Protein AF-A0A517MDW9-F1 (afdb_monomer)

pLDDT: mean 75.58, std 24.51, range [26.19, 98.44]

InterPro domains:
  IPR008651 Uncharacterised protein family HicB [PF05534] (135-167)

Solvent-accessible surface area (backbone atoms only — not comparable to full-atom values): 14292 Å² total; per-residue (Å²): 142,85,87,87,84,87,88,83,87,86,81,86,87,81,94,82,83,90,78,88,84,89,80,85,86,87,86,84,90,79,84,85,79,77,72,81,80,74,80,83,79,74,84,71,84,74,84,91,70,79,82,80,79,79,91,62,54,76,71,57,41,44,54,47,50,49,55,52,49,54,56,47,55,76,75,44,58,48,40,67,58,50,40,43,52,41,72,26,88,89,3,53,50,38,72,72,30,72,50,71,65,55,36,55,55,45,66,73,34,72,53,42,54,50,50,52,50,52,51,52,52,31,52,73,64,39,85,70,70,63,67,80,76,46,84,82,81,88,83,88,80,91,70,59,69,70,59,53,53,50,46,52,51,53,16,55,78,69,74,48,50,59,68,60,46,49,52,57,58,69,71,48,86,76,62,70,90,79,54,80,83,78,91,70,80,85,82,77,73,76,84,71,90,78,76,86,80,86,75,85,76,89,72,86,84,84,88,134

Radius of gyration: 25.8 Å; Cα contacts (8 Å, |Δi|>4): 111; chains: 1; bounding box: 71×68×55 Å

Secondary structure (DSSP, 8-state):
--------------------------------TTSTTSSS-S------PPPPPTT--HHHHHHHHHHHHHHHHHH-S-HHHHHHHHHSTTSHHHHH--SHHHHHHHHTSHHHHHHHHHHHHHHHH--S-GGGTS----------HHHHHHHHHHHHHTTS-HHHHHHHHHTSPPPGGGSPPP-SS---PPPPPPPPP-----------

Mean predicted aligned error: 15.03 Å

Structure (mmCIF, N/CA/C/O backbone):
data_AF-A0A517MDW9-F1
#
_entry.id   AF-A0A517MDW9-F1
#
loop_
_atom_site.group_PDB
_atom_site.id
_atom_site.type_symbol
_atom_site.label_atom_id
_atom_site.label_alt_id
_atom_site.label_comp_id
_atom_site.label_asym_id
_atom_site.label_entity_id
_atom_site.label_seq_id
_atom_site.pdbx_PDB_ins_code
_atom_site.Cartn_x
_atom_site.Cartn_y
_atom_site.Cartn_z
_atom_site.occupancy
_atom_site.B_iso_or_equiv
_atom_site.auth_seq_id
_atom_site.auth_comp_id
_atom_site.auth_asym_id
_atom_site.auth_atom_id
_atom_site.pdbx_PDB_model_num
ATOM 1 N N . MET A 1 1 ? 49.980 28.018 -28.483 1.00 44.97 1 MET A N 1
ATOM 2 C CA . MET A 1 1 ? 49.738 26.861 -29.371 1.00 44.97 1 MET A CA 1
ATOM 3 C C . MET A 1 1 ? 50.115 25.618 -28.592 1.00 44.97 1 MET A C 1
ATOM 5 O O . MET A 1 1 ? 51.294 25.433 -28.341 1.00 44.97 1 MET A O 1
ATOM 9 N N . ASN A 1 2 ? 49.136 24.857 -28.107 1.00 39.25 2 ASN A N 1
ATOM 10 C CA . ASN A 1 2 ? 49.394 23.623 -27.369 1.00 39.25 2 ASN A CA 1
ATOM 11 C C . ASN A 1 2 ? 48.279 22.626 -27.702 1.00 39.25 2 ASN A C 1
ATOM 13 O O . ASN A 1 2 ? 47.135 22.800 -27.290 1.00 39.25 2 ASN A O 1
ATOM 17 N N . THR A 1 3 ? 48.605 21.648 -28.535 1.00 48.16 3 THR A N 1
ATOM 18 C CA . THR A 1 3 ? 47.772 20.489 -28.870 1.00 48.16 3 THR A CA 1
ATOM 19 C C . THR A 1 3 ? 47.909 19.419 -27.794 1.00 48.16 3 THR A C 1
ATOM 21 O O . THR A 1 3 ? 49.016 19.183 -27.312 1.00 48.16 3 THR A O 1
ATOM 24 N N . PRO A 1 4 ? 46.828 18.676 -27.520 1.00 45.44 4 PRO A N 1
ATOM 25 C CA . PRO A 1 4 ? 46.991 17.236 -27.381 1.00 45.44 4 PRO A CA 1
ATOM 26 C C . PRO A 1 4 ? 45.968 16.469 -28.230 1.00 45.44 4 PRO A C 1
ATOM 28 O O . PRO A 1 4 ? 44.790 16.817 -28.298 1.00 45.44 4 PRO A O 1
ATOM 31 N N . GLN A 1 5 ? 46.441 15.403 -28.870 1.00 44.75 5 GLN A N 1
ATOM 32 C CA . GLN A 1 5 ? 45.618 14.337 -29.443 1.00 44.75 5 GLN A CA 1
ATOM 33 C C . GLN A 1 5 ? 4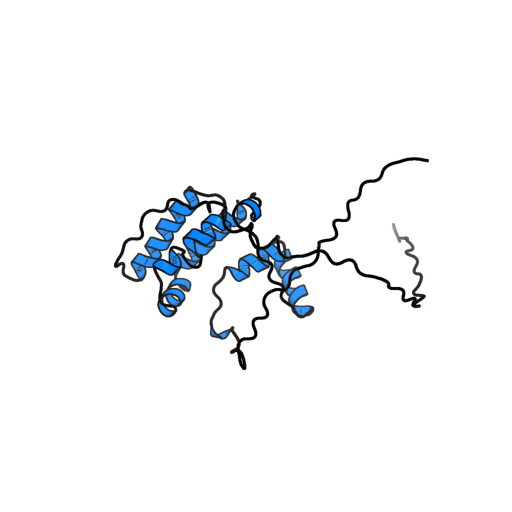5.958 13.004 -28.744 1.00 44.75 5 GLN A C 1
ATOM 35 O O . GLN A 1 5 ? 47.052 12.881 -28.186 1.00 44.75 5 GLN A O 1
ATOM 40 N N . PRO A 1 6 ? 45.020 12.038 -28.735 1.00 53.66 6 PRO A N 1
ATOM 41 C CA . PRO A 1 6 ? 44.995 10.875 -27.850 1.00 53.66 6 PRO A CA 1
ATOM 42 C C .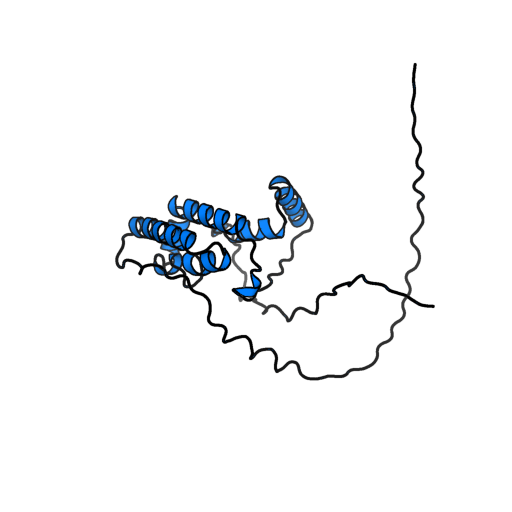 PRO A 1 6 ? 45.475 9.592 -28.548 1.00 53.66 6 PRO A C 1
ATOM 44 O O . PRO A 1 6 ? 45.576 9.545 -29.771 1.00 53.66 6 PRO A O 1
ATOM 47 N N . SER A 1 7 ? 45.700 8.511 -27.794 1.00 37.50 7 SER A N 1
ATOM 48 C CA . SER A 1 7 ? 45.603 7.148 -28.346 1.00 37.50 7 SER A CA 1
ATOM 49 C C . SER A 1 7 ? 45.542 6.059 -27.268 1.00 37.50 7 SER A C 1
ATOM 51 O O . SER A 1 7 ? 46.479 5.838 -26.509 1.00 37.50 7 SER A O 1
ATOM 53 N N . THR A 1 8 ? 44.431 5.325 -27.268 1.00 45.06 8 THR A N 1
ATOM 54 C CA . THR A 1 8 ? 44.359 3.900 -26.926 1.00 45.06 8 THR A CA 1
ATOM 55 C C . THR A 1 8 ? 43.866 3.164 -28.175 1.00 45.06 8 THR A C 1
ATOM 57 O O . THR A 1 8 ? 42.987 3.687 -28.865 1.00 45.06 8 THR A O 1
ATOM 60 N N . PRO A 1 9 ? 44.369 1.959 -28.489 1.00 40.62 9 PRO A N 1
ATOM 61 C CA . PRO A 1 9 ? 43.697 1.077 -29.430 1.00 40.62 9 PRO A CA 1
ATOM 62 C C . PRO A 1 9 ? 43.003 -0.076 -28.695 1.00 40.62 9 PRO A C 1
ATOM 64 O O . PRO A 1 9 ? 43.632 -0.890 -28.022 1.00 40.62 9 PRO A O 1
ATOM 67 N N . PHE A 1 10 ? 41.682 -0.140 -28.860 1.00 31.53 10 PHE A N 1
ATOM 68 C CA . PHE A 1 10 ? 40.845 -1.298 -28.561 1.00 31.53 10 PHE A CA 1
ATOM 69 C C . PHE A 1 10 ? 40.776 -2.154 -29.832 1.00 31.53 10 PHE A C 1
ATOM 71 O O . PHE A 1 10 ? 40.279 -1.690 -30.859 1.00 31.53 10 PHE A O 1
ATOM 78 N N . SER A 1 11 ? 41.317 -3.373 -29.787 1.00 33.25 11 SER A N 1
ATOM 79 C CA . SER A 1 11 ? 41.301 -4.296 -30.925 1.00 33.25 11 SER A CA 1
ATOM 80 C C . SER A 1 11 ? 40.081 -5.211 -30.856 1.00 33.25 11 SER A C 1
ATOM 82 O O . SER A 1 11 ? 39.869 -5.905 -29.864 1.00 33.25 11 SER A O 1
ATOM 84 N N . MET A 1 12 ? 39.305 -5.211 -31.942 1.00 35.91 12 MET A N 1
ATOM 85 C CA . MET A 1 12 ? 38.342 -6.258 -32.294 1.00 35.91 12 MET A CA 1
ATOM 86 C C . MET A 1 12 ? 39.033 -7.614 -32.468 1.00 35.91 12 MET A C 1
ATOM 88 O O . MET A 1 12 ? 40.215 -7.640 -32.807 1.00 35.91 12 MET A O 1
ATOM 92 N N . LEU A 1 13 ? 38.250 -8.689 -32.312 1.00 30.98 13 LEU A N 1
ATOM 93 C CA . LEU A 1 13 ? 38.204 -9.971 -33.053 1.00 30.98 13 LEU A CA 1
ATOM 94 C C . LEU A 1 13 ? 37.371 -10.946 -32.186 1.00 30.98 13 LEU A C 1
ATOM 96 O O . LEU A 1 13 ? 37.466 -10.887 -30.966 1.00 30.98 13 LEU A O 1
ATOM 100 N N . SER A 1 14 ? 36.572 -11.898 -32.655 1.00 30.25 14 SER A N 1
ATOM 101 C CA . SER A 1 14 ? 35.828 -12.174 -33.889 1.00 30.25 14 SER A CA 1
ATOM 102 C C . SER A 1 14 ? 34.884 -13.336 -33.532 1.00 30.25 14 SER A C 1
ATOM 104 O O . SER A 1 14 ? 35.199 -14.142 -32.659 1.00 30.25 14 SER A O 1
ATOM 106 N N . ALA A 1 15 ? 33.731 -13.427 -34.191 1.00 35.00 15 ALA A N 1
ATOM 107 C CA . ALA A 1 15 ? 32.778 -14.520 -34.020 1.00 35.00 15 ALA A CA 1
ATOM 108 C C . ALA A 1 15 ? 33.154 -15.737 -34.883 1.00 35.00 15 ALA A C 1
ATOM 110 O O . ALA A 1 15 ? 33.282 -15.595 -36.095 1.00 35.00 15 ALA A O 1
ATOM 111 N N . SER A 1 16 ? 33.283 -16.901 -34.243 1.00 28.39 16 SER A N 1
ATOM 112 C CA . SER A 1 16 ? 33.408 -18.261 -34.812 1.00 28.39 16 SER A CA 1
ATOM 113 C C . SER A 1 16 ? 33.654 -19.184 -33.601 1.00 28.39 16 SER A C 1
ATOM 115 O O . SER A 1 16 ? 34.474 -18.839 -32.761 1.00 28.39 16 SER A O 1
ATOM 117 N N . ASP A 1 17 ? 32.970 -20.289 -33.315 1.00 27.73 17 ASP A N 1
ATOM 118 C CA . ASP A 1 17 ? 32.182 -21.194 -34.134 1.00 27.73 17 ASP A CA 1
ATOM 119 C C . ASP A 1 17 ? 31.100 -21.890 -33.298 1.00 27.73 17 ASP A C 1
ATOM 121 O O . ASP A 1 17 ? 31.241 -22.149 -32.102 1.00 27.73 17 ASP A O 1
ATOM 125 N N . TYR A 1 18 ? 30.008 -22.212 -33.981 1.00 31.05 18 TYR A N 1
ATOM 126 C CA . TYR A 1 18 ? 28.880 -22.992 -33.500 1.00 31.05 18 TYR A CA 1
ATOM 127 C C . TYR A 1 18 ? 29.082 -24.437 -33.972 1.00 31.05 18 TYR A C 1
ATOM 129 O O . TYR A 1 18 ? 29.026 -24.680 -35.174 1.00 31.05 18 TYR A O 1
ATOM 137 N N . SER A 1 19 ? 29.280 -25.407 -33.073 1.00 30.80 19 SER A N 1
ATOM 138 C CA . SER A 1 19 ? 28.886 -26.794 -33.361 1.00 30.80 19 SER A CA 1
ATOM 139 C C . SER A 1 19 ? 28.763 -27.659 -32.104 1.00 30.80 19 SER A C 1
ATOM 141 O O . SER A 1 19 ? 29.733 -27.937 -31.407 1.00 30.80 19 SER A O 1
ATOM 143 N N . SER A 1 20 ? 27.515 -28.051 -31.849 1.00 33.81 20 SER A N 1
ATOM 144 C CA . SER A 1 20 ? 27.021 -29.356 -31.404 1.00 33.81 20 SER A CA 1
ATOM 145 C C . SER A 1 20 ? 28.008 -30.368 -30.817 1.00 33.81 20 SER A C 1
ATOM 147 O O . SER A 1 20 ? 28.854 -30.889 -31.534 1.00 33.81 20 SER A O 1
ATOM 149 N N . GLN A 1 21 ? 27.700 -30.859 -29.610 1.00 30.17 21 GLN A N 1
ATOM 150 C CA . GLN A 1 21 ? 27.562 -32.303 -29.401 1.00 30.17 21 GLN A CA 1
ATOM 151 C C . GLN A 1 21 ? 26.716 -32.634 -28.166 1.00 30.17 21 GLN A C 1
ATOM 153 O O . GLN A 1 21 ? 26.895 -32.112 -27.072 1.00 30.17 21 GLN A O 1
ATOM 158 N N . ASN A 1 22 ? 25.749 -33.507 -28.422 1.00 33.53 22 ASN A N 1
ATOM 159 C CA . ASN A 1 22 ? 24.726 -34.030 -27.536 1.00 33.53 22 ASN A CA 1
ATOM 160 C C . ASN A 1 22 ? 25.299 -35.216 -26.740 1.00 33.53 22 ASN A C 1
ATOM 162 O O . ASN A 1 22 ? 25.873 -36.118 -27.354 1.00 33.53 22 ASN A O 1
ATOM 166 N N . LYS A 1 23 ? 25.117 -35.265 -25.414 1.00 29.86 23 LYS A N 1
ATOM 167 C CA . LYS A 1 23 ? 25.240 -36.515 -24.640 1.00 29.86 23 LYS A CA 1
ATOM 168 C C . LYS A 1 23 ? 24.519 -36.410 -23.292 1.00 29.86 23 LYS A C 1
ATOM 170 O O . LYS A 1 23 ? 25.036 -35.838 -22.340 1.00 29.86 23 LYS A O 1
ATOM 175 N N . SER A 1 24 ? 23.322 -36.986 -23.218 1.00 32.12 24 SER A N 1
ATOM 176 C CA . SER A 1 24 ? 22.783 -37.545 -21.968 1.00 32.12 24 SER A CA 1
ATOM 177 C C . SER A 1 24 ? 23.449 -38.910 -21.719 1.00 32.12 24 SER A C 1
ATOM 179 O O . SER A 1 24 ? 23.877 -39.544 -22.691 1.00 32.12 24 SER A O 1
ATOM 181 N N . PRO A 1 25 ? 23.554 -39.372 -20.460 1.00 37.22 25 PRO A N 1
ATOM 182 C CA . PRO A 1 25 ? 22.466 -40.195 -19.932 1.00 37.22 25 PRO A CA 1
ATOM 183 C C . PRO A 1 25 ? 22.197 -40.071 -18.417 1.00 37.22 25 PRO A C 1
ATOM 185 O O . PRO A 1 25 ? 23.021 -39.624 -17.631 1.00 37.22 25 PRO A O 1
ATOM 188 N N . GLU A 1 26 ? 21.010 -40.577 -18.091 1.00 26.19 26 GLU A N 1
ATOM 189 C CA . GLU A 1 26 ? 20.621 -41.327 -16.892 1.00 26.19 26 GLU A CA 1
ATOM 190 C C . GLU A 1 26 ? 20.280 -40.654 -15.556 1.00 26.19 26 GLU A C 1
ATOM 192 O O . GLU A 1 26 ? 20.960 -39.803 -14.994 1.00 26.19 26 GLU A O 1
ATOM 197 N N . ALA A 1 27 ? 19.126 -41.126 -15.085 1.00 34.59 27 ALA A N 1
ATOM 198 C CA . ALA A 1 27 ? 18.342 -40.722 -13.944 1.00 34.59 27 ALA A CA 1
ATOM 199 C C . ALA A 1 27 ? 18.897 -41.261 -12.622 1.00 34.59 27 ALA A C 1
ATOM 201 O O . ALA A 1 27 ? 19.391 -42.381 -12.546 1.00 34.59 27 ALA A O 1
ATOM 202 N N . SER A 1 28 ? 18.636 -40.521 -11.546 1.00 31.95 28 SER A N 1
ATOM 203 C CA . SER A 1 28 ? 18.325 -41.129 -10.256 1.00 31.95 28 SER A CA 1
ATOM 204 C C . SER A 1 28 ? 17.281 -40.269 -9.547 1.00 31.95 28 SER A C 1
ATOM 206 O O . SER A 1 28 ? 17.515 -39.102 -9.236 1.00 31.95 28 SER A O 1
ATOM 208 N N . GLN A 1 29 ? 16.079 -40.830 -9.408 1.00 36.53 29 GLN A N 1
ATOM 209 C CA . GLN A 1 29 ? 14.934 -40.242 -8.719 1.00 36.53 29 GLN A CA 1
ATOM 210 C C . GLN A 1 29 ? 15.004 -40.608 -7.232 1.00 36.53 29 GLN A C 1
ATOM 212 O O . GLN A 1 29 ? 15.086 -41.785 -6.892 1.00 36.53 29 GLN A O 1
ATOM 217 N N . ALA A 1 30 ? 14.892 -39.609 -6.358 1.00 38.53 30 ALA A N 1
ATOM 218 C CA . ALA A 1 30 ? 14.507 -39.766 -4.954 1.00 38.53 30 ALA A CA 1
ATOM 219 C C . ALA A 1 30 ? 13.606 -38.575 -4.546 1.00 38.53 30 ALA A C 1
ATOM 221 O O . ALA A 1 30 ? 13.697 -37.512 -5.166 1.00 38.53 30 ALA A O 1
ATOM 222 N N . PRO A 1 31 ? 12.662 -38.760 -3.604 1.00 38.75 31 PRO A N 1
ATOM 223 C CA . PRO A 1 31 ? 11.333 -38.156 -3.689 1.00 38.75 31 PRO A CA 1
ATOM 224 C C . PRO A 1 31 ? 11.237 -36.746 -3.086 1.00 38.75 31 PRO A C 1
ATOM 226 O O . PRO A 1 31 ? 11.786 -36.448 -2.034 1.00 38.75 31 PRO A O 1
ATOM 229 N N . VAL A 1 32 ? 10.443 -35.898 -3.746 1.00 42.72 32 VAL A N 1
ATOM 230 C CA . VAL A 1 32 ? 10.202 -34.468 -3.450 1.00 42.72 32 VAL A CA 1
ATOM 231 C C . VAL A 1 32 ? 9.069 -34.267 -2.417 1.00 42.72 32 VAL A C 1
ATOM 233 O O . VAL A 1 32 ? 8.550 -33.170 -2.254 1.00 42.72 32 VAL A O 1
ATOM 236 N N . ALA A 1 33 ? 8.640 -35.322 -1.721 1.00 39.19 33 ALA A N 1
ATOM 237 C CA . ALA A 1 33 ? 7.370 -35.321 -0.987 1.00 39.19 33 ALA A CA 1
ATOM 238 C C . ALA A 1 33 ? 7.439 -34.805 0.467 1.00 39.19 33 ALA A C 1
ATOM 240 O O . ALA A 1 33 ? 6.395 -34.618 1.079 1.00 39.19 33 ALA A O 1
ATOM 241 N N . GLU A 1 34 ? 8.622 -34.543 1.031 1.00 34.56 34 GLU A N 1
ATOM 242 C CA . GLU A 1 34 ? 8.754 -34.200 2.465 1.00 34.56 34 GLU A CA 1
ATOM 243 C C . GLU A 1 34 ? 8.994 -32.707 2.758 1.00 34.56 34 GLU A C 1
ATOM 245 O O . GLU A 1 34 ? 9.071 -32.306 3.918 1.00 34.56 34 GLU A O 1
ATOM 250 N N . ALA A 1 35 ? 9.092 -31.849 1.737 1.00 38.44 35 ALA A N 1
ATOM 251 C CA . ALA A 1 35 ? 9.382 -30.424 1.942 1.00 38.44 35 ALA A CA 1
ATOM 252 C C . ALA A 1 35 ? 8.132 -29.547 2.153 1.00 38.44 35 ALA A C 1
ATOM 254 O O . ALA A 1 35 ? 8.247 -28.437 2.670 1.00 38.44 35 ALA A O 1
ATOM 255 N N . GLU A 1 36 ? 6.938 -30.022 1.785 1.00 38.84 36 GLU A N 1
ATOM 256 C CA . GLU A 1 36 ? 5.711 -29.212 1.852 1.00 38.84 36 GLU A CA 1
ATOM 257 C C . GLU A 1 36 ? 5.044 -29.211 3.240 1.00 38.84 36 GLU A C 1
ATOM 259 O O . GLU A 1 36 ? 4.199 -28.362 3.500 1.00 38.84 36 GLU A O 1
ATOM 264 N N . SER A 1 37 ? 5.455 -30.079 4.173 1.00 34.66 37 SER A N 1
ATOM 265 C CA . SER A 1 37 ? 4.795 -30.224 5.484 1.00 34.66 37 SER A CA 1
ATOM 266 C C . SER A 1 37 ? 5.502 -29.527 6.657 1.00 34.66 37 SER A C 1
ATOM 268 O O . SER A 1 37 ? 5.151 -29.772 7.809 1.00 34.66 37 SER A O 1
ATOM 270 N N . ARG A 1 38 ? 6.519 -28.688 6.408 1.00 37.81 38 ARG A N 1
ATOM 271 C CA . ARG A 1 38 ? 7.323 -28.039 7.472 1.00 37.81 38 ARG A CA 1
ATOM 272 C C . ARG A 1 38 ? 7.085 -26.536 7.652 1.00 37.81 38 ARG A C 1
ATOM 274 O O . ARG A 1 38 ? 7.713 -25.940 8.520 1.00 37.81 38 ARG A O 1
ATOM 281 N N . ALA A 1 39 ? 6.203 -25.925 6.859 1.00 42.88 39 ALA A N 1
ATOM 282 C CA . ALA A 1 39 ? 6.002 -24.470 6.836 1.00 42.88 39 ALA A CA 1
ATOM 283 C C . ALA A 1 39 ? 4.743 -23.973 7.576 1.00 42.88 39 ALA A C 1
ATOM 285 O O . ALA A 1 39 ? 4.452 -22.781 7.542 1.00 42.88 39 ALA A O 1
ATOM 286 N N . GLU A 1 40 ? 4.006 -24.849 8.258 1.00 41.81 40 GLU A N 1
ATOM 287 C CA . GLU A 1 40 ? 2.834 -24.476 9.057 1.00 41.81 40 GLU A CA 1
ATOM 288 C C . GLU A 1 40 ? 3.159 -24.692 10.540 1.00 41.81 40 GLU A C 1
ATOM 290 O O . GLU A 1 40 ? 3.015 -25.794 11.060 1.00 41.81 40 GLU A O 1
ATOM 295 N N . GLY A 1 41 ? 3.678 -23.669 11.227 1.00 37.00 41 GLY A N 1
ATOM 296 C CA . GLY A 1 41 ? 3.938 -23.797 12.669 1.00 37.00 41 GLY A CA 1
ATOM 297 C C . GLY A 1 41 ? 4.850 -22.768 13.336 1.00 37.00 41 GLY A C 1
ATOM 298 O O . GLY A 1 41 ? 5.074 -22.872 14.538 1.00 37.00 41 GLY A O 1
ATOM 299 N N . GLY A 1 42 ? 5.379 -21.772 12.619 1.00 45.09 42 GLY A N 1
ATOM 300 C CA . GLY A 1 42 ? 6.003 -20.619 13.272 1.00 45.09 42 GLY A CA 1
ATOM 301 C C . GLY A 1 42 ? 4.917 -19.704 13.831 1.00 45.09 42 GLY A C 1
ATOM 302 O O . GLY A 1 42 ? 4.052 -19.270 13.073 1.00 45.09 42 GLY A O 1
ATOM 303 N N . ALA A 1 43 ? 4.931 -19.424 15.137 1.00 56.06 43 ALA A N 1
ATOM 304 C CA . ALA A 1 43 ? 4.061 -18.413 15.729 1.00 56.06 43 ALA A CA 1
ATOM 305 C C . ALA A 1 43 ? 4.297 -17.081 15.001 1.00 56.06 43 ALA A C 1
ATOM 307 O O . ALA A 1 43 ? 5.365 -16.485 15.116 1.00 56.06 43 ALA A O 1
ATOM 308 N N . VAL A 1 44 ? 3.326 -16.662 14.190 1.00 69.94 44 VAL A N 1
ATOM 309 C CA . VAL A 1 44 ? 3.420 -15.427 13.413 1.00 69.94 44 VAL A CA 1
ATOM 310 C C . VAL A 1 44 ? 3.432 -14.268 14.403 1.00 69.94 44 VAL A C 1
ATOM 312 O O . VAL A 1 44 ? 2.473 -14.095 15.150 1.00 69.94 44 VAL A O 1
ATOM 315 N N . GLU A 1 45 ? 4.514 -13.494 14.438 1.00 82.56 45 GLU A N 1
ATOM 316 C CA . GLU A 1 45 ? 4.611 -12.287 15.263 1.00 82.56 45 GLU A CA 1
ATOM 317 C C . GLU A 1 45 ? 3.479 -11.313 14.884 1.00 82.56 45 GLU A C 1
ATOM 319 O O . GLU A 1 45 ? 3.335 -10.952 13.717 1.00 82.56 45 GLU A O 1
ATOM 324 N N . ARG A 1 46 ? 2.632 -10.909 15.836 1.00 87.50 46 ARG A N 1
ATOM 325 C CA . ARG A 1 46 ? 1.510 -9.979 15.602 1.00 87.50 46 ARG A CA 1
ATOM 326 C C . ARG A 1 46 ? 1.712 -8.714 16.426 1.00 87.50 46 ARG A C 1
ATOM 328 O O . ARG A 1 46 ? 2.182 -8.792 17.560 1.00 87.50 46 ARG A O 1
ATOM 335 N N . LEU A 1 47 ? 1.314 -7.567 15.877 1.00 89.94 47 LEU A N 1
ATOM 336 C CA . LEU A 1 47 ? 1.289 -6.315 16.639 1.00 89.94 47 LEU A CA 1
ATOM 337 C C . LEU A 1 47 ? 0.110 -6.319 17.617 1.00 89.94 47 LEU A C 1
ATOM 339 O O . LEU A 1 47 ? -0.957 -6.861 17.322 1.00 89.94 47 LEU A O 1
ATOM 343 N N . GLN A 1 48 ? 0.293 -5.693 18.777 1.00 90.50 48 GLN A N 1
ATOM 344 C CA . GLN A 1 48 ? -0.754 -5.560 19.788 1.00 90.50 48 GLN A CA 1
ATOM 345 C C . GLN A 1 48 ? -1.500 -4.249 19.553 1.00 90.50 48 GLN A C 1
ATOM 347 O O . GLN A 1 48 ? -1.249 -3.236 20.207 1.00 90.50 48 GLN A O 1
ATOM 352 N N . LEU A 1 49 ? -2.394 -4.248 18.566 1.00 91.00 49 LEU A N 1
ATOM 353 C CA . LEU A 1 49 ? -3.201 -3.072 18.252 1.00 91.00 49 LEU A CA 1
ATOM 354 C C . LEU A 1 49 ? -4.437 -2.987 19.162 1.00 91.00 49 LEU A C 1
ATOM 356 O O . LEU A 1 49 ? -5.025 -4.021 19.495 1.00 91.00 49 LEU A O 1
ATOM 360 N N . PRO A 1 50 ? -4.865 -1.771 19.554 1.00 90.06 50 PRO A N 1
ATOM 361 C CA . PRO A 1 50 ? -6.146 -1.573 20.223 1.00 90.06 50 PRO A CA 1
ATOM 362 C C . PRO A 1 50 ? -7.312 -2.149 19.403 1.00 90.06 50 PRO A C 1
ATOM 364 O O . PRO A 1 50 ? -7.242 -2.161 18.170 1.00 90.06 50 PRO A O 1
ATOM 367 N N . PRO A 1 51 ? -8.404 -2.592 20.054 1.00 90.31 51 PRO A N 1
ATOM 368 C CA . PRO A 1 51 ? -9.562 -3.119 19.345 1.00 90.31 51 PRO A CA 1
ATOM 369 C C . PRO A 1 51 ? -10.181 -2.050 18.441 1.00 90.31 51 PRO A C 1
ATOM 371 O O . PRO A 1 51 ? -10.257 -0.876 18.807 1.00 90.31 51 PRO A O 1
ATOM 374 N N . ILE A 1 52 ? -10.654 -2.481 17.272 1.00 91.12 52 ILE A N 1
ATOM 375 C CA . ILE A 1 52 ? -11.358 -1.613 16.331 1.00 91.12 52 ILE A CA 1
ATOM 376 C C . ILE A 1 52 ? -12.692 -1.193 16.945 1.00 91.12 52 ILE A C 1
ATOM 378 O O . ILE A 1 52 ? -13.479 -2.033 17.390 1.00 91.12 52 ILE A O 1
ATOM 382 N N . THR A 1 53 ? -12.966 0.109 16.930 1.00 86.94 53 THR A N 1
ATOM 383 C CA . THR A 1 53 ? -14.251 0.630 17.401 1.00 86.94 53 THR A CA 1
ATOM 384 C C . THR A 1 53 ? -15.371 0.231 16.425 1.00 86.94 53 THR A C 1
ATOM 386 O O . THR A 1 53 ? -15.301 0.579 15.243 1.00 86.94 53 THR A O 1
ATOM 389 N N . PRO A 1 54 ? -16.415 -0.497 16.866 1.00 83.31 54 PRO A N 1
ATOM 390 C CA . PRO A 1 54 ? -17.500 -0.920 15.985 1.00 83.31 54 PRO A CA 1
ATOM 391 C C . PRO A 1 54 ? -18.460 0.235 15.661 1.00 83.31 54 PRO A C 1
ATOM 393 O O . PRO A 1 54 ? -18.583 1.197 16.415 1.00 83.31 54 PRO A O 1
ATOM 396 N N . GLY A 1 55 ? -19.196 0.116 14.551 1.00 84.31 55 GLY A N 1
ATOM 397 C CA . GLY A 1 55 ? -20.319 1.014 14.235 1.00 84.31 55 GLY A CA 1
ATOM 398 C C . GLY A 1 55 ? -19.942 2.426 13.770 1.00 84.31 55 GLY A C 1
ATOM 399 O O . GLY A 1 55 ? -20.809 3.292 13.706 1.00 84.31 55 GLY A O 1
ATOM 400 N N . LEU A 1 56 ? -18.676 2.668 13.427 1.00 87.69 56 LEU A N 1
ATOM 401 C CA . LEU A 1 56 ? -18.204 3.963 12.935 1.00 87.69 56 LEU A CA 1
ATOM 402 C C . LEU A 1 56 ? -18.811 4.332 11.570 1.00 87.69 56 LEU A C 1
ATOM 404 O O . LEU A 1 56 ? -18.983 3.473 10.694 1.00 87.69 56 LEU A O 1
ATOM 408 N N . HIS A 1 57 ? -19.057 5.625 11.353 1.00 89.06 57 HIS A N 1
ATOM 409 C CA . HIS A 1 57 ? -19.369 6.178 10.030 1.00 89.06 57 HIS A CA 1
ATOM 410 C C . HIS A 1 57 ? -18.128 6.197 9.117 1.00 89.06 57 HIS A C 1
ATOM 412 O O . HIS A 1 57 ? -17.013 6.253 9.633 1.00 89.06 57 HIS A O 1
ATOM 418 N N . PRO A 1 58 ? -18.277 6.224 7.775 1.00 82.81 58 PRO A N 1
ATOM 419 C CA . PRO A 1 58 ? -17.149 6.124 6.839 1.00 82.81 58 PRO A CA 1
ATOM 420 C C . PRO A 1 58 ? -15.976 7.074 7.127 1.00 82.81 58 PRO A C 1
ATOM 422 O O . PRO A 1 58 ? -14.828 6.640 7.138 1.00 82.81 58 PRO A O 1
ATOM 425 N N . GLN A 1 59 ? -16.255 8.343 7.447 1.00 85.50 59 GLN A N 1
ATOM 426 C CA . GLN A 1 59 ? -15.211 9.314 7.791 1.00 85.50 59 GLN A CA 1
ATOM 427 C C . GLN A 1 59 ? -14.459 8.930 9.075 1.00 85.50 59 GLN A C 1
ATOM 429 O O . GLN A 1 59 ? -13.235 8.974 9.119 1.00 85.50 59 GLN A O 1
ATOM 434 N N . GLN A 1 60 ? -15.190 8.483 10.098 1.00 93.50 60 GLN A N 1
ATOM 435 C CA . GLN A 1 60 ? -14.613 8.060 11.375 1.00 93.50 60 GLN A CA 1
ATOM 436 C C . GLN A 1 60 ? -13.800 6.769 11.228 1.00 93.50 60 GLN A C 1
ATOM 438 O O . GLN A 1 60 ? -12.815 6.583 11.932 1.00 93.50 60 GLN A O 1
ATOM 443 N N . ARG A 1 61 ? -14.183 5.884 10.297 1.00 95.38 61 ARG A N 1
ATOM 444 C CA . ARG A 1 61 ? -13.397 4.690 9.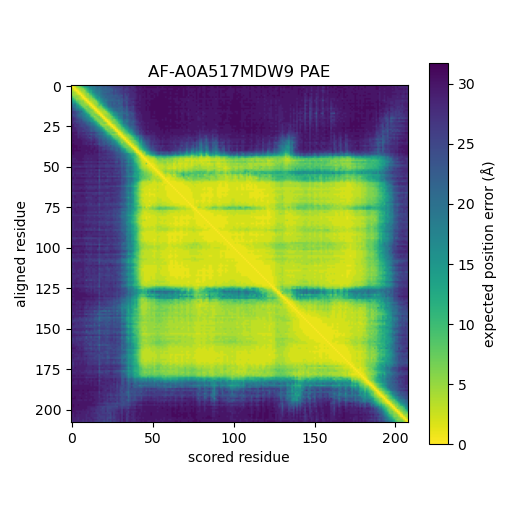957 1.00 95.38 61 ARG A CA 1
ATOM 445 C C . ARG A 1 61 ? -12.047 5.068 9.354 1.00 95.38 61 ARG A C 1
ATOM 447 O O . ARG A 1 61 ? -11.045 4.461 9.706 1.00 95.38 61 ARG A O 1
ATOM 454 N N . ALA A 1 62 ? -12.011 6.069 8.474 1.00 95.75 62 ALA A N 1
ATOM 455 C CA . ALA A 1 62 ? -10.768 6.538 7.863 1.00 95.75 62 ALA A CA 1
ATOM 456 C C . ALA A 1 62 ? -9.807 7.127 8.911 1.00 95.75 62 ALA A C 1
ATOM 458 O O . ALA A 1 62 ? -8.617 6.812 8.909 1.00 95.75 62 ALA A O 1
ATOM 459 N N . ASP A 1 63 ? -10.334 7.925 9.842 1.00 96.31 63 ASP A N 1
ATOM 460 C CA . ASP A 1 63 ? -9.549 8.479 10.948 1.00 96.31 63 ASP A CA 1
ATOM 461 C C . ASP A 1 63 ? -9.082 7.376 11.920 1.00 96.31 63 ASP A C 1
ATOM 463 O O . ASP A 1 63 ? -7.947 7.402 12.397 1.00 96.31 63 ASP A O 1
ATOM 467 N N . GLU A 1 64 ? -9.911 6.352 12.152 1.00 96.88 64 GLU A N 1
ATOM 468 C CA . GLU A 1 64 ? -9.550 5.188 12.970 1.00 96.88 64 GLU A CA 1
ATOM 469 C C . GLU A 1 64 ? -8.420 4.358 12.341 1.00 96.88 64 GLU A C 1
ATOM 471 O O . GLU A 1 64 ? -7.515 3.922 13.056 1.00 96.88 64 GLU A O 1
ATOM 476 N N . VAL A 1 65 ? -8.408 4.188 11.009 1.00 97.50 65 VAL A N 1
ATOM 477 C CA . VAL A 1 65 ? -7.277 3.557 10.303 1.00 97.50 65 VAL A CA 1
ATOM 478 C C . VAL A 1 65 ? -5.981 4.300 10.604 1.00 97.50 65 VAL A C 1
ATOM 480 O O . VAL A 1 65 ? -4.980 3.662 10.924 1.00 97.50 65 VAL A O 1
ATOM 483 N N . LEU A 1 66 ? -5.981 5.632 10.518 1.00 97.12 66 LEU A N 1
ATOM 484 C CA . LEU A 1 66 ? -4.781 6.424 10.785 1.00 97.12 66 LEU A CA 1
ATOM 485 C C . LEU A 1 66 ? -4.336 6.351 12.238 1.00 97.12 66 LEU A C 1
ATOM 487 O O . LEU A 1 66 ? -3.139 6.226 12.496 1.00 97.12 66 LEU A O 1
ATOM 491 N N . ARG A 1 67 ? -5.279 6.401 13.182 1.00 97.00 67 ARG A N 1
ATOM 492 C CA . ARG A 1 67 ? -4.971 6.241 14.604 1.00 97.00 67 ARG A CA 1
ATOM 493 C C . ARG A 1 67 ? -4.269 4.904 14.845 1.00 97.00 67 ARG A C 1
ATOM 495 O O . ARG A 1 67 ? -3.202 4.873 15.448 1.00 97.00 67 ARG A O 1
ATOM 502 N N . LEU A 1 68 ? -4.819 3.811 14.315 1.00 97.38 68 LEU A N 1
ATOM 503 C CA . LEU A 1 68 ? -4.228 2.475 14.437 1.00 97.38 68 LEU A CA 1
ATOM 504 C C . LEU A 1 68 ? -2.902 2.341 13.671 1.00 97.38 68 LEU A C 1
ATOM 506 O O . LEU A 1 68 ? -1.997 1.661 14.146 1.00 97.38 68 LEU A O 1
ATOM 510 N N . ALA A 1 69 ? -2.744 3.029 12.538 1.00 97.12 69 ALA A N 1
ATOM 511 C CA . ALA A 1 69 ? -1.484 3.079 11.799 1.00 97.12 69 ALA A CA 1
ATOM 512 C C . ALA A 1 69 ? -0.368 3.746 12.614 1.00 97.12 69 ALA A C 1
ATOM 514 O O . ALA A 1 69 ? 0.766 3.274 12.599 1.00 97.12 69 ALA A O 1
ATOM 515 N N . GLN A 1 70 ? -0.671 4.822 13.341 1.00 95.75 70 GLN A N 1
ATOM 516 C CA . GLN A 1 70 ? 0.298 5.493 14.213 1.00 95.75 70 GLN A CA 1
ATOM 517 C C . GLN A 1 70 ? 0.724 4.591 15.379 1.00 95.75 70 GLN A C 1
ATOM 519 O O . GLN A 1 70 ? 1.916 4.495 15.669 1.00 95.75 70 GLN A O 1
ATOM 524 N N . GLU A 1 71 ? -0.221 3.867 15.986 1.00 95.81 71 GLU A N 1
ATOM 525 C CA . GLU A 1 71 ? 0.083 2.868 17.021 1.00 95.81 71 GLU A CA 1
ATOM 526 C C . GLU A 1 71 ? 0.958 1.733 16.470 1.00 95.81 71 GLU A C 1
ATOM 528 O O . GLU A 1 71 ? 1.965 1.362 17.074 1.00 95.81 71 GLU A O 1
ATOM 533 N N . ALA A 1 72 ? 0.626 1.212 15.283 1.00 95.38 72 ALA A N 1
ATOM 534 C CA . ALA A 1 72 ? 1.416 0.181 14.615 1.00 95.38 72 ALA A CA 1
ATOM 535 C C . ALA A 1 72 ? 2.844 0.667 14.318 1.00 95.38 72 ALA A C 1
ATOM 537 O O . ALA A 1 72 ? 3.808 -0.056 14.570 1.00 95.38 72 ALA A O 1
ATOM 538 N N . PHE A 1 73 ? 2.986 1.901 13.825 1.00 94.06 73 PHE A N 1
ATOM 539 C CA . PHE A 1 73 ? 4.276 2.527 13.530 1.00 94.06 73 PHE A CA 1
ATOM 540 C C . PHE A 1 73 ? 5.165 2.644 14.775 1.00 94.06 73 PHE A C 1
ATOM 542 O O . PHE A 1 73 ? 6.369 2.411 14.698 1.00 94.06 73 PHE A O 1
ATOM 549 N N . ALA A 1 74 ? 4.581 2.961 15.933 1.00 92.75 74 ALA A N 1
ATOM 550 C CA . ALA A 1 74 ? 5.315 3.051 17.193 1.00 92.75 74 ALA A CA 1
ATOM 551 C C . ALA A 1 74 ? 5.779 1.679 17.722 1.00 92.75 74 ALA A C 1
ATOM 553 O O . ALA A 1 74 ? 6.791 1.601 18.419 1.00 92.75 74 ALA A O 1
ATOM 554 N N . GLN A 1 75 ? 5.059 0.601 17.394 1.00 91.62 75 GLN A N 1
ATOM 555 C CA . GLN A 1 75 ? 5.366 -0.755 17.863 1.00 91.62 75 GLN A CA 1
ATOM 556 C C . GLN A 1 75 ? 6.394 -1.487 16.996 1.00 91.62 75 GLN A C 1
ATOM 558 O O . GLN A 1 75 ? 7.068 -2.389 17.495 1.00 91.62 75 GLN A O 1
ATOM 563 N N . THR A 1 76 ? 6.522 -1.147 15.708 1.00 87.25 76 THR A N 1
ATOM 564 C CA . THR A 1 76 ? 7.414 -1.881 14.805 1.00 87.25 76 THR A CA 1
ATOM 565 C C . THR A 1 76 ? 8.143 -1.007 13.794 1.00 87.25 76 THR A C 1
ATOM 567 O O . THR A 1 76 ? 7.571 -0.131 13.156 1.00 87.25 76 THR A O 1
ATOM 570 N N . GLY A 1 77 ? 9.423 -1.322 13.579 1.00 85.62 77 GLY A N 1
ATOM 571 C CA . GLY A 1 77 ? 10.206 -0.838 12.437 1.00 85.62 77 GLY A CA 1
ATOM 572 C C . GLY A 1 77 ? 10.198 -1.797 11.241 1.00 85.62 77 GLY A C 1
ATOM 573 O O . GLY A 1 77 ? 10.957 -1.590 10.297 1.00 85.62 77 GLY A O 1
ATOM 574 N N . LYS A 1 78 ? 9.408 -2.880 11.293 1.00 90.88 78 LYS A N 1
ATOM 575 C CA . LYS A 1 78 ? 9.372 -3.930 10.268 1.00 90.88 78 LYS A CA 1
ATOM 576 C C . LYS A 1 78 ? 8.196 -3.713 9.329 1.00 90.88 78 LYS A C 1
ATOM 578 O O . LYS A 1 78 ? 7.035 -3.819 9.732 1.00 90.88 78 LYS A O 1
ATOM 583 N N . TRP A 1 79 ? 8.480 -3.457 8.055 1.00 92.38 79 TRP A N 1
ATOM 584 C CA . TRP A 1 79 ? 7.438 -3.055 7.104 1.00 92.38 79 TRP A CA 1
ATOM 585 C C . TRP A 1 79 ? 6.454 -4.180 6.791 1.00 92.38 79 TRP A C 1
ATOM 587 O O . TRP A 1 79 ? 5.285 -3.913 6.533 1.00 92.38 79 TRP A O 1
ATOM 597 N N . VAL A 1 80 ? 6.909 -5.433 6.854 1.00 92.00 80 VAL A N 1
ATOM 598 C CA . VAL A 1 80 ? 6.084 -6.623 6.603 1.00 92.00 80 VAL A CA 1
ATOM 599 C C . VAL A 1 80 ? 5.013 -6.780 7.680 1.00 92.00 80 VAL A C 1
ATOM 601 O O . VAL A 1 80 ? 3.849 -6.998 7.352 1.00 92.00 80 VAL A O 1
ATOM 604 N N . LEU A 1 81 ? 5.383 -6.595 8.956 1.00 92.69 81 LEU A N 1
ATOM 605 C CA . LEU A 1 81 ? 4.432 -6.632 10.073 1.00 92.69 81 LEU A CA 1
ATOM 606 C C . LEU A 1 81 ? 3.410 -5.507 9.935 1.00 92.69 81 LEU A C 1
ATOM 608 O O . LEU A 1 81 ? 2.209 -5.757 9.983 1.00 92.69 81 LEU A O 1
ATOM 612 N N . PHE A 1 82 ? 3.881 -4.283 9.678 1.00 95.06 82 PHE A N 1
ATOM 613 C CA . PHE A 1 82 ? 2.997 -3.141 9.465 1.00 95.06 82 PHE A CA 1
ATOM 614 C C . PHE A 1 82 ? 2.033 -3.379 8.292 1.00 95.06 82 PHE A C 1
ATOM 616 O O . PHE A 1 82 ? 0.832 -3.153 8.425 1.00 95.06 82 PHE A O 1
ATOM 623 N N . TYR A 1 83 ? 2.536 -3.855 7.144 1.00 95.25 83 TYR A N 1
ATOM 624 C CA . TYR A 1 83 ? 1.708 -4.142 5.970 1.00 95.25 83 TYR A CA 1
ATOM 625 C C . TYR A 1 83 ? 0.633 -5.169 6.309 1.00 95.25 83 TYR A C 1
ATOM 627 O O . TYR A 1 83 ? -0.538 -4.923 6.034 1.00 95.25 83 TYR A O 1
ATOM 635 N N . ARG A 1 84 ? 1.015 -6.287 6.933 1.00 94.44 84 ARG A N 1
ATOM 636 C CA . ARG A 1 84 ? 0.095 -7.373 7.268 1.00 94.44 84 ARG A CA 1
ATOM 637 C C . ARG A 1 84 ? -1.021 -6.919 8.203 1.00 94.44 84 ARG A C 1
ATOM 639 O O . ARG A 1 84 ? -2.181 -7.190 7.906 1.00 94.44 84 ARG A O 1
ATOM 646 N N . GLU A 1 85 ? -0.689 -6.220 9.287 1.00 95.62 85 GLU A N 1
ATOM 647 C CA . GLU A 1 85 ? -1.698 -5.793 10.265 1.00 95.62 85 GLU A CA 1
ATOM 648 C C . GLU A 1 85 ? -2.581 -4.655 9.747 1.00 95.62 85 GLU A C 1
ATOM 650 O O . GLU A 1 85 ? -3.769 -4.622 10.055 1.00 95.62 85 GLU A O 1
ATOM 655 N N . MET A 1 86 ? -2.045 -3.729 8.945 1.00 97.06 86 MET A N 1
ATOM 656 C CA . MET A 1 86 ? -2.821 -2.570 8.490 1.00 97.06 86 MET A CA 1
ATOM 657 C C . MET A 1 86 ? -3.547 -2.822 7.168 1.00 97.06 86 MET A C 1
ATOM 659 O O . MET A 1 86 ? -4.755 -2.610 7.080 1.00 97.06 86 MET A O 1
ATOM 663 N N . MET A 1 87 ? -2.824 -3.267 6.138 1.00 96.06 87 MET A N 1
ATOM 664 C CA . MET A 1 87 ? -3.296 -3.333 4.745 1.00 96.06 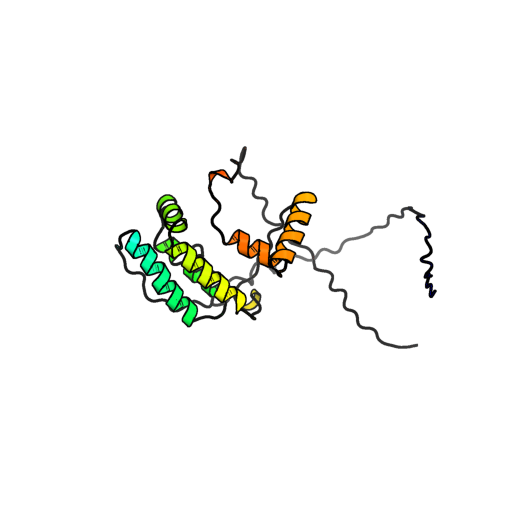87 MET A CA 1
ATOM 665 C C . MET A 1 87 ? -3.420 -4.762 4.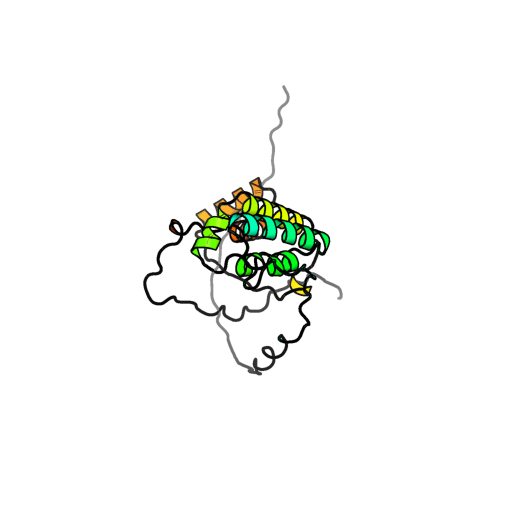197 1.00 96.06 87 MET A C 1
ATOM 667 O O . MET A 1 87 ? -3.859 -4.945 3.060 1.00 96.06 87 MET A O 1
ATOM 671 N N . GLY A 1 88 ? -3.032 -5.771 4.980 1.00 94.06 88 GLY A N 1
ATOM 672 C CA . GLY A 1 88 ? -3.160 -7.178 4.624 1.00 94.06 88 GLY A CA 1
ATOM 673 C C . GLY A 1 88 ? -4.616 -7.624 4.474 1.00 94.06 88 GLY A C 1
ATOM 674 O O . GLY A 1 88 ? -5.557 -6.883 4.756 1.00 94.06 88 GLY A O 1
ATOM 675 N N . VAL A 1 89 ? -4.802 -8.869 4.033 1.00 92.38 89 VAL A N 1
ATOM 676 C CA . VAL A 1 89 ? -6.130 -9.457 3.766 1.00 92.38 89 VAL A CA 1
ATOM 677 C C . VAL A 1 89 ? -7.042 -9.437 4.996 1.00 92.38 89 VAL A C 1
ATOM 679 O O . VAL A 1 89 ? -8.222 -9.131 4.863 1.00 92.38 89 VAL A O 1
ATOM 682 N N . ASP A 1 90 ? -6.465 -9.671 6.176 1.00 91.50 90 ASP A N 1
ATOM 683 C CA . ASP A 1 90 ? -7.145 -9.611 7.476 1.00 91.50 90 ASP A CA 1
ATOM 684 C C . ASP A 1 90 ? -6.800 -8.330 8.258 1.00 91.50 90 ASP A C 1
ATOM 686 O O . ASP A 1 90 ? -7.003 -8.256 9.471 1.00 91.50 90 ASP A O 1
ATOM 690 N N . GLY A 1 91 ? -6.225 -7.329 7.588 1.00 95.00 91 GLY A N 1
ATOM 691 C CA . GLY A 1 91 ? -5.741 -6.108 8.221 1.00 95.00 91 GLY A CA 1
ATOM 692 C C . GLY A 1 91 ? -6.853 -5.131 8.606 1.00 95.00 91 GLY A C 1
ATOM 693 O O . GLY A 1 91 ? -7.998 -5.239 8.158 1.00 95.00 91 GLY A O 1
ATOM 694 N N . VAL A 1 92 ? -6.498 -4.125 9.404 1.00 96.81 92 VAL A N 1
ATOM 695 C CA . VAL A 1 92 ? -7.400 -3.073 9.905 1.00 96.81 92 VAL A CA 1
ATOM 696 C C . VAL A 1 92 ? -8.222 -2.427 8.784 1.00 96.81 92 VAL A C 1
ATOM 698 O O . VAL A 1 92 ? -9.429 -2.240 8.937 1.00 96.81 92 VAL A O 1
ATOM 701 N N . VAL A 1 93 ? -7.601 -2.128 7.638 1.00 96.75 93 VAL A N 1
ATOM 702 C CA . VAL A 1 93 ? -8.289 -1.516 6.490 1.00 96.75 93 VAL A CA 1
ATOM 703 C C . VAL A 1 93 ? -9.412 -2.419 5.970 1.00 96.75 93 VAL A C 1
ATOM 705 O O . VAL A 1 93 ? -10.519 -1.941 5.737 1.00 96.75 93 VAL A O 1
ATOM 708 N N . ARG A 1 94 ? -9.167 -3.728 5.835 1.00 95.44 94 ARG A N 1
ATOM 709 C CA . ARG A 1 94 ? -10.169 -4.695 5.353 1.00 95.44 94 ARG A CA 1
ATOM 710 C C . ARG A 1 94 ? -11.288 -4.930 6.363 1.00 95.44 94 ARG A C 1
ATOM 712 O O . ARG A 1 94 ? -12.427 -5.132 5.960 1.00 95.44 94 ARG A O 1
ATOM 719 N N . GLN A 1 95 ? -10.980 -4.860 7.655 1.00 95.19 95 GLN A N 1
ATOM 720 C CA . GLN A 1 95 ? -11.982 -4.987 8.715 1.00 95.19 95 GLN A CA 1
ATOM 721 C C . GLN A 1 95 ? -12.910 -3.762 8.791 1.00 95.19 95 GLN A C 1
ATOM 723 O O . GLN A 1 95 ? -14.111 -3.915 9.000 1.00 95.19 95 GLN A O 1
ATOM 728 N N . LEU A 1 96 ? -12.378 -2.549 8.595 1.00 95.81 96 LEU A N 1
ATOM 729 C CA . LEU A 1 96 ? -13.165 -1.308 8.609 1.00 95.81 96 LEU A CA 1
ATOM 730 C C . LEU A 1 96 ? -13.929 -1.062 7.296 1.00 95.81 96 LEU A C 1
ATOM 732 O O . LEU A 1 96 ? -15.024 -0.491 7.312 1.00 95.81 96 LEU A O 1
ATOM 736 N N . PHE A 1 97 ? -13.387 -1.517 6.168 1.00 95.44 97 PHE A N 1
ATOM 737 C CA . PHE A 1 97 ? -13.978 -1.360 4.837 1.00 95.44 97 PHE A CA 1
ATOM 738 C C . PHE A 1 97 ? -14.157 -2.731 4.157 1.00 95.44 97 PHE A C 1
ATOM 740 O O . PHE A 1 97 ? -13.410 -3.064 3.231 1.00 95.44 97 PHE A O 1
ATOM 747 N N . PRO A 1 98 ? -15.122 -3.551 4.622 1.00 92.81 98 PRO A N 1
ATOM 748 C CA . PRO A 1 98 ? -15.327 -4.901 4.097 1.00 92.81 98 PRO A CA 1
ATOM 749 C C . PRO A 1 98 ? -15.870 -4.897 2.663 1.00 92.81 98 PRO A C 1
ATOM 751 O O . PRO A 1 98 ? -15.504 -5.753 1.856 1.00 92.81 98 PRO A O 1
ATOM 754 N N . GLU A 1 99 ? -16.707 -3.914 2.326 1.00 93.75 99 GLU A N 1
ATOM 755 C CA . GLU A 1 99 ? -17.284 -3.781 0.993 1.00 93.75 99 GLU A CA 1
ATOM 756 C C . GLU A 1 99 ? -16.291 -3.144 0.018 1.00 93.75 99 GLU A C 1
ATOM 758 O O . GLU A 1 99 ? -15.631 -2.144 0.310 1.00 93.75 99 GLU A O 1
ATOM 763 N N . ALA A 1 100 ? -16.202 -3.705 -1.191 1.00 91.25 100 ALA A N 1
ATOM 764 C CA . ALA A 1 100 ? -15.234 -3.258 -2.192 1.00 91.25 100 ALA A CA 1
ATOM 765 C C . ALA A 1 100 ? -15.474 -1.811 -2.659 1.00 91.25 100 ALA A C 1
ATOM 767 O O . ALA A 1 100 ? -14.531 -1.137 -3.067 1.00 91.25 100 ALA A O 1
ATOM 768 N N . GLU A 1 101 ? -16.722 -1.343 -2.638 1.00 91.88 101 GLU A N 1
ATOM 769 C CA . GLU A 1 101 ? -17.066 0.049 -2.948 1.00 91.88 101 GLU A CA 1
ATOM 770 C C . GLU A 1 101 ? -16.573 1.010 -1.867 1.00 91.88 101 GLU A C 1
ATOM 772 O O . GLU A 1 101 ? -15.911 1.997 -2.193 1.00 91.88 101 GLU A O 1
ATOM 777 N N . ASP A 1 102 ? -16.806 0.673 -0.598 1.00 93.00 102 ASP A N 1
ATOM 778 C CA . ASP A 1 102 ? -16.362 1.462 0.551 1.00 93.00 102 ASP A CA 1
ATOM 779 C C . ASP A 1 102 ? -14.833 1.559 0.609 1.00 93.00 102 ASP A C 1
ATOM 781 O O . ASP A 1 102 ? -14.282 2.637 0.840 1.00 93.00 102 ASP A O 1
ATOM 785 N N . LEU A 1 103 ? -14.132 0.451 0.338 1.00 94.75 103 LEU A N 1
ATOM 786 C CA . LEU A 1 103 ? -12.672 0.444 0.286 1.00 94.75 103 LEU A CA 1
ATOM 787 C C . LEU A 1 103 ? -12.141 1.339 -0.839 1.00 94.75 103 LEU A C 1
ATOM 789 O O . LEU A 1 103 ? -11.236 2.136 -0.607 1.00 94.75 103 LEU A O 1
ATOM 793 N N . ARG A 1 104 ? -12.724 1.260 -2.043 1.00 93.25 104 ARG A N 1
ATOM 794 C CA . ARG A 1 104 ? -12.328 2.134 -3.159 1.00 93.25 104 ARG A CA 1
ATOM 795 C C . ARG A 1 104 ? -12.569 3.605 -2.840 1.00 93.25 104 ARG A C 1
ATOM 797 O O . ARG A 1 104 ? -11.766 4.445 -3.229 1.00 93.25 104 ARG A O 1
ATOM 804 N N . ALA A 1 105 ? -13.656 3.926 -2.139 1.00 93.50 105 ALA A N 1
ATOM 805 C CA . ALA A 1 105 ? -13.898 5.287 -1.679 1.00 93.50 105 ALA A CA 1
ATOM 806 C C . ALA A 1 105 ? -12.806 5.728 -0.690 1.00 93.50 105 ALA A C 1
ATOM 808 O O . ALA A 1 105 ? -12.223 6.799 -0.867 1.00 93.50 105 ALA A O 1
ATOM 809 N N . PHE A 1 106 ? -12.462 4.880 0.285 1.00 95.75 106 PHE A N 1
ATOM 810 C CA . PHE A 1 106 ? -11.382 5.141 1.241 1.00 95.75 106 PHE A CA 1
ATOM 811 C C . PHE A 1 106 ? -10.020 5.357 0.561 1.00 95.75 106 PHE A C 1
ATOM 813 O O . PHE A 1 106 ? -9.315 6.299 0.913 1.00 95.75 106 PHE A O 1
ATOM 820 N N . GLU A 1 107 ? -9.677 4.573 -0.461 1.00 95.88 107 GLU A N 1
ATOM 821 C CA . GLU A 1 107 ? -8.419 4.693 -1.221 1.00 95.88 107 GLU A CA 1
ATOM 822 C C . GLU A 1 107 ? -8.233 6.058 -1.914 1.00 95.88 107 GLU A C 1
ATOM 824 O O . GLU A 1 107 ? -7.117 6.428 -2.277 1.00 95.88 107 GLU A O 1
ATOM 829 N N . THR A 1 108 ? -9.310 6.834 -2.075 1.00 94.25 108 THR A N 1
ATOM 830 C CA . THR A 1 108 ? -9.264 8.202 -2.623 1.00 94.25 108 THR A CA 1
ATOM 831 C C . THR A 1 108 ? -9.157 9.297 -1.560 1.00 94.25 108 THR A C 1
ATOM 833 O O . THR A 1 108 ? -9.052 10.477 -1.897 1.00 94.25 108 THR A O 1
ATOM 836 N N . THR A 1 109 ? -9.191 8.933 -0.277 1.00 95.94 109 THR A N 1
ATOM 837 C CA . THR A 1 109 ? -9.185 9.890 0.834 1.00 95.94 109 THR A CA 1
ATOM 838 C C . THR A 1 109 ? -7.770 10.375 1.178 1.00 95.94 109 THR A C 1
ATOM 840 O O . THR A 1 109 ? -6.795 9.641 0.986 1.00 95.94 109 THR A O 1
ATOM 843 N N . PRO A 1 110 ? -7.630 11.581 1.764 1.00 96.88 110 PRO A N 1
ATOM 844 C CA . PRO A 1 110 ? -6.357 12.049 2.317 1.00 96.88 110 PRO A CA 1
ATOM 845 C C . PRO A 1 110 ? -5.774 11.101 3.374 1.00 96.88 110 PRO A C 1
ATOM 847 O O . PRO A 1 110 ? -4.559 10.946 3.466 1.00 96.88 110 PRO A O 1
ATOM 850 N N . GLN A 1 111 ? -6.635 10.429 4.142 1.00 97.06 111 GLN A N 1
ATOM 851 C CA . GLN A 1 111 ? -6.239 9.463 5.162 1.00 97.06 111 GLN A CA 1
ATOM 852 C C . GLN A 1 111 ? -5.494 8.274 4.557 1.00 97.06 111 GLN A C 1
ATOM 854 O O . GLN A 1 111 ? -4.478 7.836 5.091 1.00 97.06 111 GLN A O 1
ATOM 859 N N . PHE A 1 112 ? -5.955 7.767 3.415 1.00 97.50 112 PHE A N 1
ATOM 860 C CA . PHE A 1 112 ? -5.252 6.688 2.735 1.00 97.50 112 PHE A CA 1
ATOM 861 C C . PHE A 1 112 ? -3.904 7.145 2.157 1.00 97.50 112 PHE A C 1
ATOM 863 O O . PHE A 1 112 ? -2.915 6.420 2.261 1.00 97.50 112 PHE A O 1
ATOM 870 N N . ALA A 1 113 ? -3.822 8.370 1.626 1.00 97.19 113 ALA A N 1
ATOM 871 C CA . ALA A 1 113 ? -2.544 8.942 1.199 1.00 97.19 113 ALA A CA 1
ATOM 872 C C . ALA A 1 113 ? -1.544 9.018 2.368 1.00 97.19 113 ALA A C 1
ATOM 874 O O . ALA A 1 113 ? -0.404 8.575 2.236 1.00 97.19 113 ALA A O 1
ATOM 875 N N . GLN A 1 114 ? -1.993 9.465 3.542 1.00 97.88 114 GLN A N 1
ATOM 876 C CA . GLN A 1 114 ? -1.162 9.506 4.744 1.00 97.88 114 GLN A CA 1
ATOM 877 C C . GLN A 1 114 ? -0.777 8.101 5.248 1.00 97.88 114 GLN A C 1
ATOM 879 O O . GLN A 1 114 ? 0.351 7.893 5.695 1.00 97.88 114 GLN A O 1
ATOM 884 N N . LEU A 1 115 ? -1.656 7.100 5.129 1.00 97.94 115 LEU A N 1
ATOM 885 C CA . LEU A 1 115 ? -1.306 5.703 5.420 1.00 97.94 115 LEU A CA 1
ATOM 886 C C . LEU A 1 115 ? -0.160 5.205 4.519 1.00 97.94 115 LEU A C 1
ATOM 888 O O . LEU A 1 115 ? 0.759 4.536 5.000 1.00 97.94 115 LEU A O 1
ATOM 892 N N . LEU A 1 116 ? -0.183 5.551 3.228 1.00 97.50 116 LEU A N 1
ATOM 893 C CA . LEU A 1 116 ? 0.892 5.219 2.287 1.00 97.50 116 LEU A CA 1
ATOM 894 C C . LEU A 1 116 ? 2.203 5.954 2.606 1.00 97.50 116 LEU A C 1
ATOM 896 O O . LEU A 1 116 ? 3.282 5.380 2.423 1.00 97.50 116 LEU A O 1
ATOM 900 N N . GLU A 1 117 ? 2.137 7.187 3.108 1.00 96.88 117 GLU A N 1
ATOM 901 C CA . GLU A 1 117 ? 3.310 7.921 3.600 1.00 96.88 117 GLU A CA 1
ATOM 902 C C . GLU A 1 117 ? 3.943 7.215 4.805 1.00 96.88 117 GLU A C 1
ATOM 904 O O . GLU A 1 117 ? 5.151 6.963 4.795 1.00 96.88 117 GLU A O 1
ATOM 909 N N . ILE A 1 118 ? 3.134 6.804 5.791 1.00 96.69 118 ILE A N 1
ATOM 910 C CA . ILE A 1 118 ? 3.608 6.028 6.950 1.00 96.69 118 ILE A CA 1
ATOM 911 C C . ILE A 1 118 ? 4.251 4.720 6.472 1.00 96.69 118 ILE A C 1
ATOM 913 O O . ILE A 1 118 ? 5.385 4.426 6.842 1.00 96.69 118 ILE A O 1
ATOM 917 N N . MET A 1 119 ? 3.590 3.965 5.588 1.00 96.25 119 MET A N 1
ATOM 918 C CA . MET A 1 119 ? 4.149 2.741 4.995 1.00 96.25 119 MET A CA 1
ATOM 919 C C . MET A 1 119 ? 5.502 2.994 4.316 1.00 96.25 119 MET A C 1
ATOM 921 O O . MET A 1 119 ? 6.453 2.225 4.481 1.00 96.25 119 MET A O 1
ATOM 925 N N . THR A 1 120 ? 5.610 4.079 3.552 1.00 94.75 120 THR A N 1
ATOM 926 C CA . THR A 1 120 ? 6.854 4.452 2.870 1.00 94.75 120 THR A CA 1
ATOM 927 C C . THR A 1 120 ? 7.966 4.747 3.875 1.00 94.75 120 THR A C 1
ATOM 929 O O . THR A 1 120 ? 9.089 4.275 3.682 1.00 94.75 120 THR A O 1
ATOM 932 N N . ALA A 1 121 ? 7.654 5.441 4.973 1.00 94.12 121 ALA A N 1
ATOM 933 C CA . ALA A 1 121 ? 8.596 5.687 6.060 1.00 94.12 121 ALA A CA 1
ATOM 934 C C . ALA A 1 121 ? 9.053 4.379 6.732 1.00 94.12 121 ALA A C 1
ATOM 936 O O . ALA A 1 121 ? 10.257 4.159 6.864 1.00 94.12 121 ALA A O 1
ATOM 937 N N . VAL A 1 122 ? 8.134 3.461 7.069 1.00 93.81 122 VAL A N 1
ATOM 938 C CA . VAL A 1 122 ? 8.493 2.150 7.658 1.00 93.81 122 VAL A CA 1
ATOM 939 C C . VAL A 1 122 ? 9.441 1.391 6.728 1.00 93.81 122 VAL A C 1
ATOM 941 O O . VAL A 1 122 ? 10.480 0.895 7.156 1.00 93.81 122 VAL A O 1
ATOM 944 N N . ARG A 1 123 ? 9.134 1.352 5.426 1.00 92.44 123 ARG A N 1
ATOM 945 C CA . ARG A 1 123 ? 9.974 0.683 4.418 1.00 92.44 123 ARG A CA 1
ATOM 946 C C . ARG A 1 123 ? 11.349 1.322 4.250 1.00 92.44 123 ARG A C 1
ATOM 948 O O . ARG A 1 123 ? 12.292 0.617 3.901 1.00 92.44 123 ARG A O 1
ATOM 955 N N . ALA A 1 124 ? 11.466 2.635 4.435 1.00 89.81 124 ALA A N 1
ATOM 956 C CA . ALA A 1 124 ? 12.747 3.330 4.353 1.00 89.81 124 ALA A CA 1
ATOM 957 C C . ALA A 1 124 ? 13.665 2.986 5.538 1.00 89.81 124 ALA A C 1
ATOM 959 O O . ALA A 1 124 ? 14.884 2.953 5.370 1.00 89.81 124 ALA A O 1
ATOM 960 N N . HIS A 1 125 ? 13.082 2.706 6.706 1.00 87.12 125 HIS A N 1
ATOM 961 C CA . HIS A 1 125 ? 13.808 2.388 7.936 1.00 87.12 125 HIS A CA 1
ATOM 962 C C . HIS A 1 125 ? 14.012 0.887 8.182 1.00 87.12 125 HIS A C 1
ATOM 964 O O . HIS A 1 125 ? 14.858 0.528 9.003 1.00 87.12 125 HIS A O 1
ATOM 970 N N . ASP A 1 126 ? 13.295 0.007 7.477 1.00 83.69 126 ASP A N 1
ATOM 971 C CA . ASP A 1 126 ? 13.447 -1.434 7.668 1.00 83.69 126 ASP A CA 1
ATOM 972 C C . ASP A 1 126 ? 14.784 -1.947 7.108 1.00 83.69 126 ASP A C 1
ATOM 974 O O . ASP A 1 126 ? 14.995 -2.078 5.899 1.00 83.69 126 ASP A O 1
ATOM 978 N N . SER A 1 127 ? 15.699 -2.249 8.025 1.00 68.75 127 SER A N 1
ATOM 979 C CA . SER A 1 127 ? 16.998 -2.878 7.771 1.00 68.75 127 SER A CA 1
ATOM 980 C C . SER A 1 127 ? 16.965 -4.406 7.911 1.00 68.75 127 SER A C 1
ATOM 982 O O . SER A 1 127 ? 17.996 -5.066 7.768 1.00 68.75 127 SER A O 1
ATOM 984 N N . GLY A 1 128 ? 15.799 -4.980 8.229 1.00 68.94 128 GLY A N 1
ATOM 985 C CA . GLY A 1 128 ? 15.616 -6.397 8.512 1.00 68.94 128 GLY A CA 1
ATOM 986 C C . GLY A 1 128 ? 15.626 -7.301 7.286 1.00 68.94 128 GLY A C 1
ATOM 987 O O . GLY A 1 128 ? 15.292 -6.900 6.171 1.00 68.94 128 GLY A O 1
ATOM 988 N N . LYS A 1 129 ? 15.941 -8.577 7.520 1.00 68.12 129 LYS A N 1
ATOM 989 C CA . LYS A 1 129 ? 15.671 -9.638 6.551 1.00 68.12 129 LYS A CA 1
ATOM 990 C C . LYS A 1 129 ? 14.185 -9.980 6.621 1.00 68.12 129 LYS A C 1
ATOM 992 O O . LYS A 1 129 ? 13.726 -10.553 7.601 1.00 68.12 129 LYS A O 1
ATOM 997 N N . VAL A 1 130 ? 13.446 -9.622 5.574 1.00 69.44 130 VAL A N 1
ATOM 998 C CA . VAL A 1 130 ? 12.007 -9.913 5.421 1.00 69.44 130 VAL A CA 1
ATOM 999 C C . VAL A 1 130 ? 11.693 -11.398 5.642 1.00 69.44 130 VAL A C 1
ATOM 1001 O O . VAL A 1 130 ? 10.704 -11.720 6.296 1.00 69.44 130 VAL A O 1
ATOM 1004 N N . ASP A 1 131 ? 12.586 -12.279 5.183 1.00 63.25 131 ASP A N 1
ATOM 1005 C CA . ASP A 1 131 ? 12.435 -13.737 5.255 1.00 63.25 131 ASP A CA 1
ATOM 1006 C C . ASP A 1 131 ? 12.330 -14.302 6.686 1.00 63.25 131 ASP A C 1
ATOM 1008 O O . ASP A 1 131 ? 11.882 -15.432 6.858 1.00 63.25 131 ASP A O 1
ATOM 1012 N N . GLU A 1 132 ? 12.738 -13.549 7.715 1.00 75.25 132 GLU A N 1
ATOM 1013 C CA . GLU A 1 132 ? 12.641 -13.984 9.119 1.00 75.25 132 GLU A CA 1
ATOM 1014 C C . GLU A 1 132 ? 11.210 -13.872 9.671 1.00 75.25 132 GLU A C 1
ATOM 1016 O O . GLU A 1 132 ? 10.846 -14.606 10.586 1.00 75.25 132 GLU A O 1
ATOM 1021 N N . LEU A 1 133 ? 10.395 -12.972 9.110 1.00 80.62 133 LEU A N 1
ATOM 1022 C CA . LEU A 1 133 ? 9.054 -12.650 9.614 1.00 80.62 133 LEU A CA 1
ATOM 1023 C C . LEU A 1 133 ? 7.943 -13.316 8.806 1.00 80.62 133 LEU A C 1
ATOM 1025 O O . LEU A 1 133 ? 6.869 -13.604 9.339 1.00 80.62 133 LEU A O 1
ATOM 1029 N N . GLU A 1 134 ? 8.173 -13.511 7.508 1.00 82.25 134 GLU A N 1
ATOM 1030 C CA . GLU A 1 134 ? 7.220 -14.146 6.608 1.00 82.25 134 GLU A CA 1
ATOM 1031 C C . GLU A 1 134 ? 7.949 -14.734 5.389 1.00 82.25 134 GLU A C 1
ATOM 1033 O O . GLU A 1 134 ? 8.829 -14.076 4.827 1.00 82.25 134 GLU A O 1
ATOM 1038 N N . PRO A 1 135 ? 7.601 -15.954 4.935 1.00 85.75 135 PRO A N 1
ATOM 1039 C CA . PRO A 1 135 ? 8.218 -16.528 3.747 1.00 85.75 135 PRO A CA 1
ATOM 1040 C C . PRO A 1 135 ? 7.876 -15.710 2.496 1.00 85.75 135 PRO A C 1
ATOM 1042 O O . PRO A 1 135 ? 6.710 -15.588 2.111 1.00 85.75 135 PRO A O 1
ATOM 1045 N N . GLN A 1 136 ? 8.897 -15.218 1.794 1.00 85.31 136 GLN A N 1
ATOM 1046 C CA . GLN A 1 136 ? 8.699 -14.462 0.563 1.00 85.31 136 GLN A CA 1
ATOM 1047 C C . GLN A 1 136 ? 8.128 -15.341 -0.564 1.00 85.31 136 GLN A C 1
ATOM 1049 O O . GLN A 1 136 ? 8.564 -16.470 -0.807 1.00 85.31 136 GLN A O 1
ATOM 1054 N N . LYS A 1 137 ? 7.166 -14.794 -1.316 1.00 88.50 137 LYS A N 1
ATOM 1055 C CA . LYS A 1 137 ? 6.640 -15.397 -2.549 1.00 88.50 137 LYS A CA 1
ATOM 1056 C C . LYS A 1 137 ? 7.097 -14.592 -3.763 1.00 88.50 137 LYS A C 1
ATOM 1058 O O . LYS A 1 137 ? 6.976 -13.372 -3.792 1.00 88.50 137 LYS A O 1
ATOM 1063 N N . MET A 1 138 ? 7.610 -15.284 -4.781 1.00 87.62 138 MET A N 1
ATOM 1064 C CA . MET A 1 138 ? 8.104 -14.652 -6.007 1.00 87.62 138 MET A CA 1
ATOM 1065 C C . MET A 1 138 ? 6.998 -14.508 -7.052 1.00 87.62 138 MET A C 1
ATOM 1067 O O . MET A 1 138 ? 6.339 -15.487 -7.408 1.00 87.62 138 MET A O 1
ATOM 1071 N N . ILE A 1 139 ? 6.857 -13.303 -7.607 1.00 87.38 139 ILE A N 1
ATOM 1072 C CA . ILE A 1 139 ? 6.008 -13.025 -8.771 1.00 87.38 139 ILE A CA 1
ATOM 1073 C C . ILE A 1 139 ? 6.920 -12.785 -9.977 1.00 87.38 139 ILE A C 1
ATOM 1075 O O . ILE A 1 139 ? 7.784 -11.911 -9.948 1.00 87.38 139 ILE A O 1
ATOM 1079 N N . THR A 1 140 ? 6.736 -13.552 -11.054 1.00 90.06 140 THR A N 1
ATOM 1080 C CA . THR A 1 140 ? 7.468 -13.352 -12.315 1.00 90.06 140 THR A CA 1
ATOM 1081 C C . THR A 1 140 ? 6.538 -12.759 -13.364 1.00 90.06 140 THR A C 1
ATOM 1083 O O . THR A 1 140 ? 5.620 -13.429 -13.835 1.00 90.06 140 THR A O 1
ATOM 1086 N N . VAL A 1 141 ? 6.802 -11.515 -13.765 1.00 90.25 141 VAL A N 1
ATOM 1087 C CA . VAL A 1 141 ? 6.057 -10.820 -14.823 1.00 90.25 141 VAL A CA 1
ATOM 1088 C C . VAL A 1 141 ? 6.917 -10.739 -16.082 1.00 90.25 141 VAL A C 1
ATOM 1090 O O . VAL A 1 141 ? 8.092 -10.384 -16.020 1.00 90.25 141 VAL A O 1
ATOM 1093 N N . ARG A 1 142 ? 6.338 -11.070 -17.241 1.00 93.25 142 ARG A N 1
ATOM 1094 C CA . ARG A 1 142 ? 6.997 -10.897 -18.544 1.00 93.25 142 ARG A CA 1
ATOM 1095 C C . ARG A 1 142 ? 6.662 -9.512 -19.086 1.00 93.25 142 ARG A C 1
ATOM 1097 O O . ARG A 1 142 ? 5.509 -9.260 -19.417 1.00 93.25 142 ARG A O 1
ATOM 1104 N N . LEU A 1 143 ? 7.664 -8.643 -19.187 1.00 94.38 143 LEU A N 1
ATOM 1105 C CA . LEU A 1 143 ? 7.513 -7.280 -19.700 1.00 94.38 143 LEU A CA 1
ATOM 1106 C C . LEU A 1 143 ? 8.142 -7.159 -21.099 1.00 94.38 143 LEU A C 1
ATOM 1108 O O . LEU A 1 143 ? 9.199 -7.754 -21.339 1.00 94.38 143 LEU A O 1
ATOM 1112 N N . PRO A 1 144 ? 7.557 -6.376 -22.023 1.00 98.06 144 PRO A N 1
ATOM 1113 C CA . PRO A 1 144 ? 8.251 -5.944 -23.230 1.00 98.06 144 PRO A CA 1
ATOM 1114 C C . PRO A 1 144 ? 9.556 -5.212 -22.890 1.00 98.06 144 PRO A C 1
ATOM 1116 O O . PRO A 1 144 ? 9.625 -4.471 -21.907 1.00 98.06 144 PRO A O 1
ATOM 1119 N N . LYS A 1 145 ? 10.582 -5.362 -23.739 1.00 97.50 145 LYS A N 1
ATOM 1120 C CA . LYS A 1 145 ? 11.900 -4.736 -23.525 1.00 97.50 145 LYS A CA 1
ATOM 1121 C C . LYS A 1 145 ? 11.793 -3.226 -23.296 1.00 97.50 145 LYS A C 1
ATOM 1123 O O . LYS A 1 145 ? 12.404 -2.711 -22.370 1.00 97.50 145 LYS A O 1
ATOM 1128 N N . SER A 1 146 ? 11.000 -2.530 -24.111 1.00 98.38 146 SER A N 1
ATOM 1129 C CA . SER A 1 146 ? 10.808 -1.079 -23.998 1.00 98.38 146 SER A CA 1
ATOM 1130 C C . SER A 1 146 ? 10.250 -0.662 -22.636 1.00 98.38 146 SER A C 1
ATOM 1132 O O . SER A 1 146 ? 10.746 0.290 -22.043 1.00 98.38 146 SER A O 1
ATOM 1134 N N . GLN A 1 147 ? 9.272 -1.402 -22.107 1.00 97.50 147 GLN A N 1
ATOM 1135 C CA . GLN A 1 147 ? 8.689 -1.131 -20.793 1.00 97.50 147 GLN A CA 1
ATOM 1136 C C . GLN A 1 1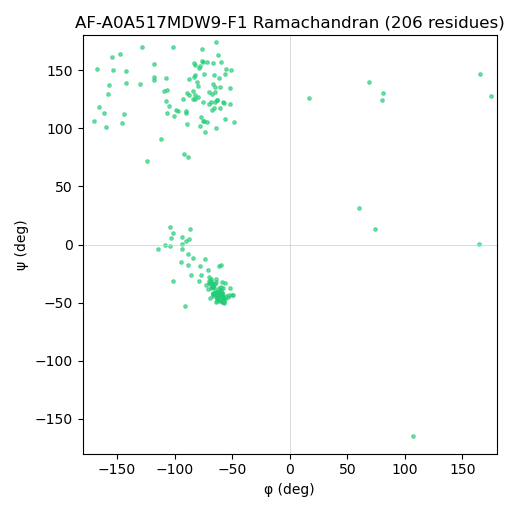47 ? 9.702 -1.366 -19.667 1.00 97.50 147 GLN A C 1
ATOM 1138 O O . GLN A 1 147 ? 9.815 -0.553 -18.755 1.00 97.50 147 GLN A O 1
ATOM 1143 N N . HIS A 1 148 ? 10.475 -2.448 -19.751 1.00 97.69 148 HIS A N 1
ATOM 1144 C CA . HIS A 1 148 ? 11.524 -2.735 -18.776 1.00 97.69 148 HIS A CA 1
ATOM 1145 C C . HIS A 1 148 ? 12.620 -1.656 -18.753 1.00 97.69 148 HIS A C 1
ATOM 1147 O O . HIS A 1 148 ? 13.062 -1.249 -17.679 1.00 97.69 148 HIS A O 1
ATOM 1153 N N . GLU A 1 149 ? 13.043 -1.154 -19.917 1.00 98.19 149 GLU A N 1
ATOM 1154 C CA . GLU A 1 149 ? 14.020 -0.061 -19.980 1.00 98.19 149 GLU A CA 1
ATOM 1155 C C . GLU A 1 149 ? 13.450 1.260 -19.439 1.00 98.19 149 GLU A C 1
ATOM 1157 O O . GLU A 1 149 ? 14.157 1.966 -18.724 1.00 98.19 149 GLU A O 1
ATOM 1162 N N . ALA A 1 150 ? 12.168 1.561 -19.676 1.00 98.06 150 ALA A N 1
ATOM 1163 C CA . ALA A 1 150 ? 11.515 2.719 -19.061 1.00 98.06 150 ALA A CA 1
ATOM 1164 C C . ALA A 1 150 ? 11.528 2.631 -17.523 1.00 98.06 150 ALA A C 1
ATOM 1166 O O . ALA A 1 150 ? 11.888 3.592 -16.848 1.00 98.06 150 ALA A O 1
ATOM 1167 N N . MET A 1 151 ? 11.241 1.451 -16.963 1.00 97.00 151 MET A N 1
ATOM 1168 C CA . MET A 1 151 ? 11.293 1.230 -15.512 1.00 97.00 151 MET A CA 1
ATOM 1169 C C . MET A 1 151 ? 12.705 1.368 -14.929 1.00 97.00 151 MET A C 1
ATOM 1171 O O . MET A 1 151 ? 12.858 1.824 -13.799 1.00 97.00 151 MET A O 1
ATOM 1175 N N . LYS A 1 152 ? 13.749 0.982 -15.675 1.00 97.94 152 LYS A N 1
ATOM 1176 C CA . LYS A 1 152 ? 15.145 1.207 -15.260 1.00 97.94 152 LYS A CA 1
ATOM 1177 C C . LYS A 1 152 ? 15.472 2.689 -15.143 1.00 97.94 152 LYS A C 1
ATOM 1179 O O . LYS A 1 152 ? 16.139 3.082 -14.188 1.00 97.94 152 LYS A O 1
ATOM 1184 N N . VAL A 1 153 ? 15.039 3.482 -16.123 1.00 98.44 153 VAL A N 1
ATOM 1185 C CA . VAL A 1 153 ? 15.251 4.934 -16.126 1.00 98.44 153 VAL A CA 1
ATOM 1186 C C . VAL A 1 153 ? 14.519 5.564 -14.946 1.00 98.44 153 VAL A C 1
ATOM 1188 O O . VAL A 1 153 ? 15.162 6.231 -14.144 1.00 98.44 153 VAL A O 1
ATOM 1191 N N . GLU A 1 154 ? 13.239 5.241 -14.760 1.00 98.25 154 GLU A N 1
ATOM 1192 C CA . GLU A 1 154 ? 12.437 5.736 -13.633 1.00 98.25 154 GLU A CA 1
ATOM 1193 C C . GLU A 1 154 ? 13.068 5.366 -12.277 1.00 98.25 154 GLU A C 1
ATOM 1195 O O . GLU A 1 154 ? 13.222 6.207 -11.393 1.00 98.25 154 GLU A O 1
ATOM 1200 N N . ALA A 1 155 ? 13.523 4.120 -12.105 1.00 97.94 155 ALA A N 1
ATOM 1201 C CA . ALA A 1 155 ? 14.191 3.701 -10.872 1.00 97.94 155 ALA A CA 1
ATOM 1202 C C . ALA A 1 155 ? 15.467 4.518 -10.601 1.00 97.94 155 ALA A C 1
ATOM 1204 O O . ALA A 1 155 ? 15.725 4.898 -9.458 1.00 97.94 155 ALA A O 1
ATOM 1205 N N . LYS A 1 156 ? 16.239 4.827 -11.651 1.00 97.88 156 LYS A N 1
ATOM 1206 C CA . LYS A 1 156 ? 17.439 5.666 -11.558 1.00 97.88 156 LYS A CA 1
ATOM 1207 C C . LYS A 1 156 ? 17.096 7.113 -11.195 1.00 97.88 156 LYS A C 1
ATOM 1209 O O . LYS A 1 156 ? 17.786 7.682 -10.355 1.00 97.88 156 LYS A O 1
ATOM 1214 N N . GLU A 1 157 ? 16.053 7.689 -11.790 1.00 98.06 157 GLU A N 1
ATOM 1215 C CA . GLU A 1 157 ? 15.567 9.045 -11.482 1.00 98.06 157 GLU A CA 1
ATOM 1216 C C . GLU A 1 157 ? 15.145 9.174 -10.014 1.00 98.06 157 GLU A C 1
ATOM 1218 O O . GLU A 1 157 ? 15.439 10.177 -9.368 1.00 98.06 157 GLU A O 1
ATOM 1223 N N . HIS A 1 158 ? 14.549 8.118 -9.456 1.00 95.44 158 HIS A N 1
ATOM 1224 C CA . HIS A 1 158 ? 14.174 8.040 -8.043 1.00 95.44 158 HIS A CA 1
ATOM 1225 C C . HIS A 1 158 ? 15.281 7.505 -7.115 1.00 95.44 158 HIS A C 1
ATOM 1227 O O . HIS A 1 158 ? 15.028 7.292 -5.929 1.00 95.44 158 HIS A O 1
ATOM 1233 N N . GLY A 1 159 ? 16.496 7.253 -7.619 1.00 95.88 159 GLY A N 1
ATOM 1234 C CA . GLY A 1 159 ? 17.622 6.773 -6.807 1.00 95.88 159 GLY A CA 1
ATOM 1235 C C . GLY A 1 159 ? 17.378 5.425 -6.114 1.00 95.88 159 GLY A C 1
ATOM 1236 O O . GLY A 1 159 ? 17.887 5.187 -5.020 1.00 95.88 159 GLY A O 1
ATOM 1237 N N . THR A 1 160 ? 16.581 4.540 -6.717 1.00 95.06 160 THR A N 1
ATOM 1238 C CA . THR A 1 160 ? 16.153 3.268 -6.118 1.00 95.06 160 THR A CA 1
ATOM 1239 C C . THR A 1 160 ? 16.405 2.078 -7.049 1.00 95.06 160 THR A C 1
ATOM 1241 O O . THR A 1 160 ? 16.760 2.232 -8.215 1.00 95.06 160 THR A O 1
ATOM 1244 N N . SER A 1 161 ? 16.252 0.852 -6.541 1.00 94.81 161 SER A N 1
ATOM 1245 C CA . SER A 1 161 ? 16.341 -0.349 -7.379 1.00 94.81 161 SER A CA 1
ATOM 1246 C C . SER A 1 161 ? 15.013 -0.626 -8.084 1.00 94.81 161 SER A C 1
ATOM 1248 O O . SER A 1 161 ? 13.948 -0.269 -7.577 1.00 94.81 161 SER A O 1
ATOM 1250 N N . ILE A 1 162 ? 15.058 -1.342 -9.214 1.00 95.38 162 ILE A N 1
ATOM 1251 C CA . ILE A 1 162 ? 13.844 -1.771 -9.932 1.00 95.38 162 ILE A CA 1
ATOM 1252 C C . ILE A 1 162 ? 12.888 -2.502 -8.980 1.00 95.38 162 ILE A C 1
ATOM 1254 O O . ILE A 1 162 ? 11.699 -2.215 -8.974 1.00 95.38 162 ILE A O 1
ATOM 1258 N N . ASN A 1 163 ? 13.399 -3.395 -8.123 1.00 93.50 163 ASN A N 1
ATOM 1259 C CA . ASN A 1 163 ? 12.563 -4.130 -7.172 1.00 93.50 163 ASN A CA 1
ATOM 1260 C C . ASN A 1 163 ? 11.862 -3.201 -6.165 1.00 93.50 163 ASN A C 1
ATOM 1262 O O . ASN A 1 163 ? 10.663 -3.334 -5.935 1.00 93.50 163 ASN A O 1
ATOM 1266 N N . LYS A 1 164 ? 12.584 -2.229 -5.588 1.00 93.06 164 LYS A N 1
ATOM 1267 C CA . LYS A 1 164 ? 11.993 -1.265 -4.646 1.00 93.06 164 LYS A CA 1
ATOM 1268 C C . LYS A 1 164 ? 10.921 -0.408 -5.320 1.00 93.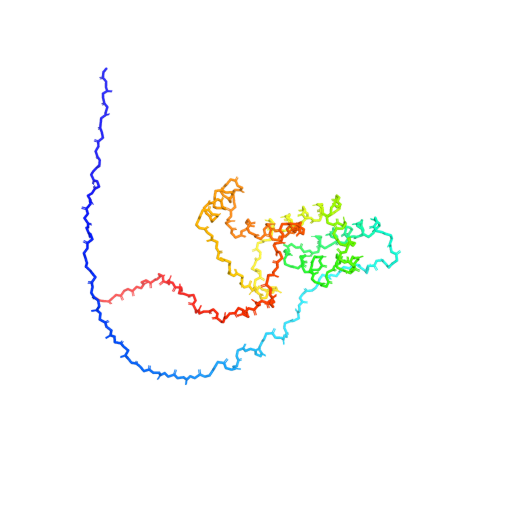06 164 LYS A C 1
ATOM 1270 O O . LYS A 1 164 ? 9.865 -0.218 -4.716 1.00 93.06 164 LYS A O 1
ATOM 1275 N N . LEU A 1 165 ? 11.170 0.043 -6.554 1.00 95.69 165 LEU A N 1
ATOM 1276 C CA . LEU A 1 165 ? 10.193 0.763 -7.375 1.00 95.69 165 LEU A CA 1
ATOM 1277 C C . LEU A 1 165 ? 8.953 -0.099 -7.652 1.00 95.69 165 LEU A C 1
ATOM 1279 O O . LEU A 1 165 ? 7.836 0.367 -7.444 1.00 95.69 165 LEU A O 1
ATOM 1283 N N . CYS A 1 166 ? 9.135 -1.356 -8.071 1.00 95.4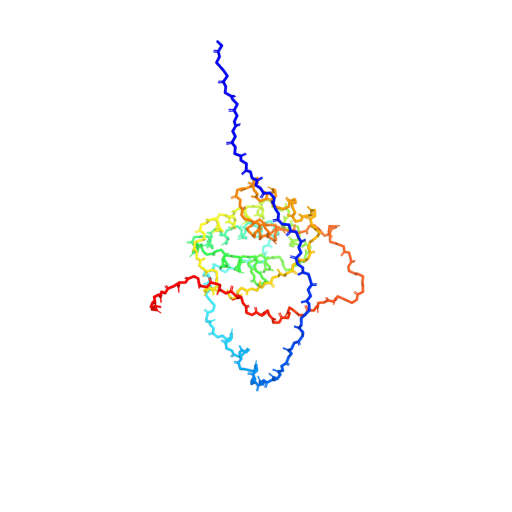4 166 CYS A N 1
ATOM 1284 C CA . CYS A 1 166 ? 8.037 -2.292 -8.316 1.00 95.44 166 CYS A CA 1
ATOM 1285 C C . CYS A 1 166 ? 7.166 -2.473 -7.076 1.00 95.44 166 CYS A C 1
ATOM 1287 O O . CYS A 1 166 ? 5.953 -2.326 -7.170 1.00 95.44 166 CYS A O 1
ATOM 1289 N N . ILE A 1 167 ? 7.768 -2.746 -5.915 1.00 94.00 167 ILE A N 1
ATOM 1290 C CA . ILE A 1 167 ? 7.012 -2.906 -4.668 1.00 94.00 167 ILE A CA 1
ATOM 1291 C C . ILE A 1 167 ? 6.261 -1.612 -4.340 1.00 94.00 167 ILE A C 1
ATOM 1293 O O . ILE A 1 167 ? 5.081 -1.675 -4.022 1.00 94.00 167 ILE A O 1
ATOM 1297 N N . SER A 1 168 ? 6.887 -0.436 -4.482 1.00 94.88 168 SER A N 1
ATOM 1298 C CA . SER A 1 168 ? 6.187 0.839 -4.266 1.00 94.88 168 SER A CA 1
ATOM 1299 C C . SER A 1 168 ? 4.983 1.010 -5.192 1.00 94.88 168 SER A C 1
ATOM 1301 O O . SER A 1 168 ? 3.930 1.420 -4.724 1.00 94.88 168 SER A O 1
ATOM 1303 N N . LYS A 1 169 ? 5.098 0.642 -6.474 1.00 95.25 169 LYS A N 1
ATOM 1304 C CA . LYS A 1 169 ? 3.968 0.675 -7.416 1.00 95.25 169 LYS A CA 1
ATOM 1305 C C . LYS A 1 169 ? 2.876 -0.342 -7.059 1.00 95.25 169 LYS A C 1
ATOM 1307 O O . LYS A 1 169 ? 1.707 -0.030 -7.224 1.00 95.25 169 LYS A O 1
ATOM 1312 N N . LEU A 1 170 ? 3.240 -1.526 -6.559 1.00 94.31 170 LEU A N 1
ATOM 1313 C CA . LEU A 1 170 ? 2.295 -2.577 -6.149 1.00 94.31 170 LEU A CA 1
ATOM 1314 C C . LEU A 1 170 ? 1.513 -2.237 -4.872 1.00 94.31 170 LEU A C 1
ATOM 1316 O O . LEU A 1 170 ? 0.455 -2.814 -4.647 1.00 94.31 170 LEU A O 1
ATOM 1320 N N . LEU A 1 171 ? 2.026 -1.328 -4.039 1.00 94.50 171 LEU A N 1
ATOM 1321 C CA . LEU A 1 171 ? 1.318 -0.836 -2.854 1.00 94.50 171 LEU A CA 1
ATOM 1322 C C . LEU A 1 171 ? 0.237 0.196 -3.194 1.00 94.50 171 LEU A C 1
ATOM 1324 O O . LEU A 1 171 ? -0.630 0.455 -2.363 1.00 94.50 171 LEU A O 1
ATOM 1328 N N . LEU A 1 172 ? 0.295 0.800 -4.384 1.00 93.88 172 LEU A N 1
ATOM 1329 C CA . LEU A 1 172 ? -0.691 1.783 -4.811 1.00 93.88 172 LEU A CA 1
ATOM 1330 C C . LEU A 1 172 ? -1.958 1.082 -5.323 1.00 93.88 172 LEU A C 1
ATOM 1332 O O . LEU A 1 172 ? -1.855 0.095 -6.058 1.00 93.88 172 LEU A O 1
ATOM 1336 N N . PRO A 1 173 ? -3.151 1.607 -5.000 1.00 92.31 173 PRO A N 1
ATOM 1337 C CA . PRO A 1 173 ? -4.397 1.077 -5.523 1.00 92.31 173 PRO A CA 1
ATOM 1338 C C . PRO A 1 173 ? -4.442 1.275 -7.038 1.00 92.31 173 PRO A C 1
ATOM 1340 O O . PRO A 1 173 ? -4.183 2.361 -7.564 1.00 92.31 173 PRO A O 1
ATOM 1343 N N . ILE A 1 174 ? -4.774 0.205 -7.757 1.00 90.25 174 ILE A N 1
ATOM 1344 C CA . ILE A 1 174 ? -4.984 0.274 -9.200 1.00 90.25 174 ILE A CA 1
ATOM 1345 C C . ILE A 1 174 ? -6.396 0.781 -9.482 1.00 90.25 174 ILE A C 1
ATOM 1347 O O . ILE A 1 174 ? -7.380 0.247 -8.970 1.00 90.25 174 ILE A O 1
ATOM 1351 N N . ARG A 1 175 ? -6.515 1.802 -10.334 1.00 88.56 175 ARG A N 1
ATOM 1352 C CA . ARG A 1 175 ? -7.833 2.240 -10.798 1.00 88.56 175 ARG A CA 1
ATOM 1353 C C . ARG A 1 175 ? -8.424 1.182 -11.733 1.00 88.56 175 ARG A C 1
ATOM 1355 O O . ARG A 1 175 ? -7.745 0.698 -12.641 1.00 88.56 175 ARG A O 1
ATOM 1362 N N . ALA A 1 176 ? -9.680 0.813 -11.487 1.00 86.38 176 ALA A N 1
ATOM 1363 C CA . ALA A 1 176 ? -10.321 -0.349 -12.103 1.00 86.38 176 ALA A CA 1
ATOM 1364 C C . ALA A 1 176 ? -10.364 -0.280 -13.637 1.00 86.38 176 ALA A C 1
ATOM 1366 O O . ALA A 1 176 ? -10.257 -1.303 -14.306 1.00 86.38 176 ALA A O 1
ATOM 1367 N N . GLU A 1 177 ? -10.465 0.914 -14.213 1.00 88.56 177 GLU A N 1
ATOM 1368 C CA . GLU A 1 177 ? -10.506 1.103 -15.662 1.00 88.56 177 GLU A CA 1
ATOM 1369 C C . GLU A 1 177 ? -9.154 0.894 -16.364 1.00 88.56 177 GLU A C 1
ATOM 1371 O O . GLU A 1 177 ? -9.122 0.752 -17.586 1.00 88.56 177 GLU A O 1
ATOM 1376 N N . PHE A 1 178 ? -8.047 0.821 -15.615 1.00 88.31 178 PHE A N 1
ATOM 1377 C CA . PHE A 1 178 ? -6.737 0.429 -16.146 1.00 88.31 178 PHE A CA 1
ATOM 1378 C C . PHE A 1 178 ? -6.482 -1.082 -16.069 1.00 88.31 178 PHE A C 1
ATOM 1380 O O . PHE A 1 178 ? -5.402 -1.533 -16.451 1.00 88.31 178 PHE A O 1
ATOM 1387 N N . VAL A 1 179 ? -7.459 -1.872 -15.607 1.00 88.75 179 VAL A N 1
ATOM 1388 C CA . VAL A 1 179 ? -7.390 -3.337 -15.584 1.00 88.75 179 VAL A CA 1
ATOM 1389 C C . VAL A 1 179 ? -8.181 -3.893 -16.772 1.00 88.75 179 VAL A C 1
ATOM 1391 O O . VAL A 1 179 ? -9.409 -3.801 -16.791 1.00 88.75 179 VAL A O 1
ATOM 1394 N N . PRO A 1 180 ? -7.518 -4.483 -17.784 1.00 87.88 180 PRO A N 1
ATOM 1395 C CA . PRO A 1 180 ? -8.218 -5.110 -18.896 1.00 87.88 180 PRO A CA 1
ATOM 1396 C C . PRO A 1 180 ? -9.118 -6.252 -18.411 1.00 87.88 180 PRO A C 1
ATOM 1398 O O . PRO A 1 180 ? -8.691 -7.091 -17.620 1.00 87.88 180 PRO A O 1
ATOM 1401 N N . ALA A 1 181 ? -10.348 -6.320 -18.926 1.00 85.88 181 ALA A N 1
ATOM 1402 C CA . ALA A 1 181 ? -11.232 -7.445 -18.648 1.00 85.88 181 ALA A CA 1
ATOM 1403 C C . ALA A 1 181 ? -10.628 -8.746 -19.206 1.00 85.88 181 ALA A C 1
ATOM 1405 O O . ALA A 1 181 ? -10.339 -8.853 -20.403 1.00 85.88 181 ALA A O 1
ATOM 1406 N N . GLU A 1 182 ? -10.459 -9.741 -18.337 1.00 80.00 182 GLU A N 1
ATOM 1407 C CA . GLU A 1 182 ? -9.973 -11.066 -18.718 1.00 80.00 182 GLU A CA 1
ATOM 1408 C C . GLU A 1 182 ? -10.962 -11.741 -19.677 1.00 80.00 182 GLU A C 1
ATOM 1410 O O . GLU A 1 182 ? -12.150 -11.899 -19.385 1.00 80.00 182 GLU A O 1
ATOM 1415 N N . LYS A 1 183 ? -10.475 -12.157 -20.850 1.00 78.38 183 LYS A N 1
ATOM 1416 C CA . LYS A 1 183 ? -11.281 -12.895 -21.829 1.00 78.38 183 LYS A CA 1
ATOM 1417 C C . LYS A 1 183 ? -11.172 -14.392 -21.546 1.00 78.38 183 LYS A C 1
ATOM 1419 O O . LYS A 1 183 ? -10.186 -15.030 -21.910 1.00 78.38 183 LYS A O 1
ATOM 1424 N N . GLY A 1 184 ? -12.215 -14.965 -20.949 1.00 75.19 184 GLY A N 1
ATOM 1425 C CA . GLY A 1 184 ? -12.344 -16.406 -20.710 1.00 75.19 184 GLY A CA 1
ATOM 1426 C C . GLY A 1 184 ? -12.154 -16.812 -19.247 1.00 75.19 184 GLY A C 1
ATOM 1427 O O . GLY A 1 184 ? -12.238 -15.996 -18.336 1.00 75.19 184 GLY A O 1
ATOM 1428 N N . LYS A 1 185 ? -11.945 -18.112 -19.004 1.00 70.81 185 LYS A N 1
ATOM 1429 C CA . LYS A 1 185 ? -11.760 -18.654 -17.649 1.00 70.81 185 LYS A CA 1
ATOM 1430 C C . LYS A 1 185 ? -10.418 -18.156 -17.102 1.00 70.81 185 LYS A C 1
ATOM 1432 O O . LYS A 1 185 ? -9.404 -18.427 -17.738 1.00 70.81 185 LYS A O 1
ATOM 1437 N N . VAL A 1 186 ? -10.407 -17.468 -15.957 1.00 67.12 186 VAL A N 1
ATOM 1438 C CA . VAL A 1 186 ? -9.193 -16.937 -15.300 1.00 67.12 186 VAL A CA 1
ATOM 1439 C C . VAL A 1 186 ? -8.122 -18.035 -15.226 1.00 67.12 186 VAL A C 1
ATOM 1441 O O . VAL A 1 186 ? -8.245 -18.994 -14.462 1.00 67.12 186 VAL A O 1
ATOM 1444 N N . ARG A 1 187 ? -7.085 -17.950 -16.071 1.00 58.31 187 ARG A N 1
ATOM 1445 C CA . ARG A 1 187 ? -6.014 -18.959 -16.143 1.00 58.31 187 ARG A CA 1
ATOM 1446 C C . ARG A 1 187 ? -4.913 -18.607 -15.150 1.00 58.31 187 ARG A C 1
ATOM 1448 O O . ARG A 1 187 ? -3.832 -18.182 -15.541 1.00 58.31 187 ARG A O 1
ATOM 1455 N N . GLY A 1 188 ? -5.154 -18.844 -13.867 1.00 55.06 188 GLY A N 1
ATOM 1456 C CA . GLY A 1 188 ? -4.066 -18.921 -12.895 1.00 55.06 188 GLY A CA 1
ATOM 1457 C C . GLY A 1 188 ? -3.332 -20.253 -13.054 1.00 55.06 188 GLY A C 1
ATOM 1458 O O . GLY A 1 188 ? -3.859 -21.293 -12.664 1.00 55.06 188 GLY A O 1
ATOM 1459 N N . ARG A 1 189 ? -2.123 -20.266 -13.628 1.00 56.59 189 ARG A N 1
ATOM 1460 C CA . ARG A 1 189 ? -1.203 -21.390 -13.383 1.00 56.59 189 ARG A CA 1
ATOM 1461 C C . ARG A 1 189 ? -0.564 -21.147 -12.015 1.00 56.59 189 ARG A C 1
ATOM 1463 O O . ARG A 1 189 ? -0.029 -20.063 -11.802 1.00 56.59 189 ARG A O 1
ATOM 1470 N N . LYS A 1 190 ? -0.618 -22.127 -11.101 1.00 53.38 190 LYS A N 1
ATOM 1471 C CA . LYS A 1 190 ? 0.165 -22.080 -9.852 1.00 53.38 190 LYS A CA 1
ATOM 1472 C C . LYS A 1 190 ? 1.636 -21.799 -10.217 1.00 53.38 190 LYS A C 1
ATOM 1474 O O . LYS A 1 190 ? 2.115 -22.418 -11.173 1.00 53.38 190 LYS A O 1
ATOM 1479 N N . PRO A 1 191 ? 2.336 -20.881 -9.524 1.00 54.31 191 PRO A N 1
ATOM 1480 C CA . PRO A 1 191 ? 3.768 -20.691 -9.725 1.00 54.31 191 PRO A CA 1
ATOM 1481 C C . PRO A 1 191 ? 4.464 -22.048 -9.593 1.00 54.31 191 PRO A C 1
ATOM 1483 O O . PRO A 1 191 ? 4.292 -22.733 -8.588 1.00 54.31 191 PRO A O 1
ATOM 1486 N N . GLY A 1 192 ? 5.160 -22.484 -10.645 1.00 52.28 192 GLY A N 1
ATOM 1487 C CA . GLY A 1 192 ? 5.893 -23.748 -10.610 1.00 52.28 192 GLY A CA 1
ATOM 1488 C C . GLY A 1 192 ? 7.066 -23.676 -9.623 1.00 52.28 192 GLY A C 1
ATOM 1489 O O . GLY A 1 192 ? 7.554 -22.573 -9.359 1.00 52.28 192 GLY A O 1
ATOM 1490 N N . PRO A 1 193 ? 7.538 -24.820 -9.096 1.00 54.66 193 PRO A N 1
ATOM 1491 C CA . PRO A 1 193 ? 8.717 -24.866 -8.236 1.00 54.66 193 PRO A CA 1
ATOM 1492 C C . PRO A 1 193 ? 9.917 -24.262 -8.976 1.00 54.66 193 PRO A C 1
ATOM 1494 O O . PRO A 1 193 ? 10.259 -24.679 -10.085 1.00 54.66 193 PRO A O 1
ATOM 1497 N N . GLN A 1 194 ? 10.512 -23.222 -8.395 1.00 58.53 194 GLN A N 1
ATOM 1498 C CA . GLN A 1 194 ? 11.646 -22.518 -8.986 1.00 58.53 194 GLN A CA 1
ATOM 1499 C C . GLN A 1 194 ? 12.937 -23.281 -8.674 1.00 58.53 194 GLN A C 1
ATOM 1501 O O . GLN A 1 194 ? 13.221 -23.590 -7.520 1.00 58.53 194 GLN A O 1
ATOM 1506 N N . GLY A 1 195 ? 13.691 -23.620 -9.723 1.00 53.00 195 GLY A N 1
ATOM 1507 C CA . GLY A 1 195 ? 14.955 -24.349 -9.613 1.00 53.00 195 GLY A CA 1
ATOM 1508 C C . GLY A 1 195 ? 16.028 -23.585 -8.819 1.00 53.00 195 GLY A C 1
ATOM 1509 O O . GLY A 1 195 ? 15.907 -22.374 -8.619 1.00 53.00 195 GLY A O 1
ATOM 1510 N N . PRO A 1 196 ? 17.083 -24.280 -8.358 1.00 56.66 196 PRO A N 1
ATOM 1511 C CA . PRO A 1 196 ? 18.081 -23.702 -7.465 1.00 56.66 196 PRO A CA 1
ATOM 1512 C C . PRO A 1 196 ? 18.881 -22.566 -8.123 1.00 56.66 196 PRO A C 1
ATOM 1514 O O . PRO A 1 196 ? 19.330 -22.659 -9.264 1.00 56.66 196 PRO A O 1
ATOM 1517 N N . LEU A 1 197 ? 19.061 -21.488 -7.356 1.00 52.56 197 LEU A N 1
ATOM 1518 C CA . LEU A 1 197 ? 19.903 -20.333 -7.669 1.00 52.56 197 LEU A CA 1
ATOM 1519 C C . LEU A 1 197 ? 21.381 -20.754 -7.666 1.00 52.56 197 LEU A C 1
ATOM 1521 O O . LEU A 1 197 ? 21.914 -21.109 -6.615 1.00 52.56 197 LEU A O 1
ATOM 1525 N N . ASN A 1 198 ? 22.063 -20.673 -8.811 1.00 40.94 198 ASN A N 1
ATOM 1526 C CA . ASN A 1 198 ? 23.517 -20.839 -8.868 1.00 40.94 198 ASN A CA 1
ATOM 1527 C C . ASN A 1 198 ? 24.199 -19.709 -8.078 1.00 40.94 198 ASN A C 1
ATOM 1529 O O . ASN A 1 198 ? 24.357 -18.594 -8.576 1.00 40.94 198 ASN A O 1
ATOM 1533 N N . ARG A 1 199 ? 24.627 -19.999 -6.844 1.00 45.16 199 ARG A N 1
ATOM 1534 C CA . ARG A 1 199 ? 25.664 -19.219 -6.160 1.00 45.16 199 ARG A CA 1
ATOM 1535 C C . ARG A 1 199 ? 27.001 -19.580 -6.795 1.00 45.16 199 ARG A C 1
ATOM 1537 O O . ARG A 1 199 ? 27.528 -20.657 -6.536 1.00 45.16 199 ARG A O 1
ATOM 1544 N N . VAL A 1 200 ? 27.556 -18.683 -7.602 1.00 41.44 200 VAL A N 1
ATOM 1545 C CA . VAL A 1 200 ? 28.988 -18.728 -7.902 1.00 41.44 200 VAL A CA 1
ATOM 1546 C C . VAL A 1 200 ? 29.694 -18.240 -6.640 1.00 41.44 200 VAL A C 1
ATOM 1548 O O . VAL A 1 200 ? 29.742 -17.045 -6.368 1.00 41.44 200 VAL A O 1
ATOM 1551 N N . ALA A 1 201 ? 30.134 -19.184 -5.811 1.00 39.72 201 ALA A N 1
ATOM 1552 C CA . ALA A 1 201 ? 31.096 -18.915 -4.760 1.00 39.72 201 ALA A CA 1
ATOM 1553 C C . ALA A 1 201 ? 32.477 -18.834 -5.421 1.00 39.72 201 ALA A C 1
ATOM 1555 O O . ALA A 1 201 ? 33.070 -19.853 -5.769 1.00 39.72 201 ALA A O 1
ATOM 1556 N N . GLU A 1 202 ? 32.967 -17.613 -5.621 1.00 46.38 202 GLU A N 1
ATOM 1557 C CA . GLU A 1 202 ? 34.404 -17.364 -5.623 1.00 46.38 202 GLU A CA 1
ATOM 1558 C C . GLU A 1 202 ? 34.944 -17.752 -4.245 1.00 46.38 202 GLU A C 1
ATOM 1560 O O . GLU A 1 202 ? 34.514 -17.196 -3.237 1.00 46.38 202 GLU A O 1
ATOM 1565 N N . ASN A 1 203 ? 35.831 -18.746 -4.211 1.00 35.47 203 ASN A N 1
ATOM 1566 C CA . ASN A 1 203 ? 37.014 -18.794 -3.354 1.00 35.47 203 ASN A CA 1
ATOM 1567 C C . ASN A 1 203 ? 37.888 -19.981 -3.793 1.00 35.47 203 ASN A C 1
ATOM 1569 O O . ASN A 1 203 ? 37.569 -21.143 -3.550 1.00 35.47 203 ASN A O 1
ATOM 1573 N N . LEU A 1 204 ? 38.998 -19.645 -4.455 1.00 43.47 204 LEU A N 1
ATOM 1574 C CA . LEU A 1 204 ? 40.253 -20.411 -4.475 1.00 43.47 204 LEU A CA 1
ATOM 1575 C C . LEU A 1 204 ? 40.673 -20.738 -3.021 1.00 43.47 204 LEU A C 1
ATOM 1577 O O . LEU A 1 204 ? 40.377 -19.925 -2.140 1.00 43.47 204 LEU A O 1
ATOM 1581 N N . PRO A 1 205 ? 41.380 -21.858 -2.740 1.00 46.09 205 PRO A N 1
ATOM 1582 C CA . PRO A 1 205 ? 42.834 -21.831 -2.942 1.00 46.09 205 PRO A CA 1
ATOM 1583 C C . PRO A 1 205 ? 43.561 -23.175 -3.223 1.00 46.09 205 PRO A C 1
ATOM 1585 O O . PRO A 1 205 ? 43.094 -24.255 -2.880 1.00 46.09 205 PRO A O 1
ATOM 1588 N N . THR A 1 206 ? 44.768 -22.988 -3.782 1.00 41.44 206 THR A N 1
ATOM 1589 C CA . THR A 1 206 ? 46.069 -23.666 -3.538 1.00 41.44 206 THR A CA 1
ATOM 1590 C C . THR A 1 206 ? 46.351 -25.128 -3.918 1.00 41.44 206 THR A C 1
ATOM 1592 O O . THR A 1 206 ? 45.578 -26.034 -3.635 1.00 41.44 206 THR A O 1
ATOM 1595 N N . ASP A 1 207 ? 47.594 -25.270 -4.414 1.00 37.75 207 ASP A N 1
ATOM 1596 C CA . ASP A 1 207 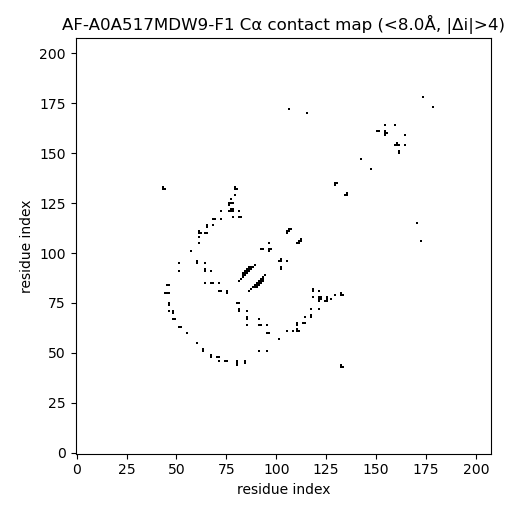? 48.476 -26.446 -4.541 1.00 37.75 207 ASP A CA 1
ATOM 1597 C C . ASP A 1 207 ? 48.177 -27.378 -5.738 1.00 37.75 207 ASP A C 1
ATOM 1599 O O . ASP A 1 207 ? 47.053 -27.831 -5.916 1.00 37.75 207 ASP A O 1
ATOM 1603 N N . VAL A 1 208 ? 49.107 -27.691 -6.656 1.00 42.53 208 VAL A N 1
ATOM 1604 C CA . VAL A 1 208 ? 50.584 -27.809 -6.633 1.00 42.53 208 VAL A CA 1
ATOM 1605 C C . VAL A 1 208 ? 51.155 -27.416 -7.999 1.00 42.53 208 VAL A C 1
ATOM 1607 O O . VAL A 1 208 ? 50.502 -27.747 -9.016 1.00 42.53 208 VAL A O 1
#

Organism: NCBI:txid1930274

Foldseek 3Di:
DDDDDDDDDDDDDDDDDDDDDDDDDDDDDDDPPPPPPPPPDDPQDADPFDDDDPPDDLVVLLVSLLVRLVSLLVRDLALLNSCCQRVNPPHSLCVSQVDPVSSVVSLPDPSVVVSLVSSVNSVVRDPDDPCVNDNDDDDDDDDDPVVVVVLVVVCVVVVHDSVVVVVSVVPRDDDPVPDDDDDDDPDDDPPDDDDDDDDPDDDDDDDD

Nearest PDB structures (foldseek):
  8d74-assembly1_D  TM=2.667E-01  e=5.115E+00  Homo sapiens

Sequence (208 aa):
MNTPQPSTPFSMLSASDYSSQNKSPEASQAPVAEAESRAEGGAVERLQLPPITPGLHPQQRADEVLRLAQEAFAQTGKWVLFYREMMGVDGVVRQLFPEAEDLRAFETTPQFAQLLEIMTAVRAHDSGKVDELEPQKMITVRLPKSQHEAMKVEAKEHGTSINKLCISKLLLPIRAEFVPAEKGKVRGRKPGPQGPLNRVAENLPTDV